Protein AF-A0A916YB97-F1 (afdb_monomer)

Nearest PDB structures (foldseek):
  4gyt-assembly1_B-2  TM=6.465E-01  e=6.084E-03  Legionella pneumophila subsp. pneumophila str. Philadelphia 1
  7cj3-assembly1_A  TM=2.790E-01  e=3.797E+00  Salpingoeca rosetta
  7d7q-assembly1_B  TM=2.788E-01  e=8.753E+00  Salpingoeca rosetta

Organism: NCBI:txid1776957

Mean predicted aligned error: 9.29 Å

Foldseek 3Di:
DDDPDPLLVVLQVLVVPDDPPFAFQHSLLLQLLLLLQLLPLDHDDPVRSVVVRGVDPPDPDDDDPVSVVSNSVSSVVSSVQQNVLLVVDDPSDAHDWDQPDPVRQTHNLSSLCSNVSNCVVPVVSLCVQVVVVDPLLVVLVVLSVVSNVCSPDDDHDDPVCVVSSRCVNVSNVVSSSSSNVVSVVDDDDPPPDPPPPPPQDQQHQPPVPPRHRCVVPVVVVD

InterPro domains:
  IPR004027 SEC-C motif [PF02810] (202-219)
  IPR011978 YgfB-like [PF03695] (9-181)
  IPR011978 YgfB-like [TIGR02292] (8-182)
  IPR036255 YgfB-like superfamily [G3DSA:1.20.120.740] (9-166)
  IPR036255 YgfB-like superfamily [SSF101327] (8-179)

Sequence (222 aa):
MESLPRRLERLEDGLAALPRDYDAMTLGEIDGFIAAIVVCPVEIPQEEWLAHLWRTTDSTETVDPALLADLRERILDHHRLTALGLRAGEEGYAPIVYIEDESGATVWESWASGFGEAMQLRMDSWDAVRITGDAEALTALDGLKELVRIANIEGAPPPTLEALIETAADRIPDWVEILHDWRMAYRPVPVQAPVRVDKVGRNDPCPCGSGKKFKKCCGIAA

Radius of gyration: 23.88 Å; Cα contacts (8 Å, |Δi|>4): 234; chains: 1; bounding box: 58×75×44 Å

pLDDT: mean 89.57, std 11.18, range [44.16, 98.69]

Solvent-accessible surface area (backbone atoms only — not comparable to full-atom values): 12957 Å² total; per-residue (Å²): 134,83,73,73,56,70,73,54,50,53,45,44,55,52,59,70,68,48,58,93,68,44,41,55,60,49,65,29,16,48,43,21,20,41,53,34,57,69,35,40,71,56,93,73,60,68,71,64,58,61,59,60,50,45,77,39,82,84,36,94,65,87,75,59,68,67,56,56,52,52,48,51,51,48,52,52,50,49,46,52,50,51,52,49,17,54,70,71,40,95,89,36,53,77,80,60,59,49,65,77,54,97,86,62,50,68,48,46,43,51,18,28,41,19,22,47,58,42,40,61,80,48,54,79,46,58,52,50,45,65,72,73,61,46,67,65,39,37,50,27,51,53,52,52,51,50,46,24,49,60,51,67,52,89,74,82,78,63,78,93,43,48,73,54,63,78,42,39,78,73,45,48,41,58,28,51,46,43,32,35,55,49,39,74,71,56,74,78,75,80,76,72,74,78,79,82,72,80,77,76,49,64,76,37,74,27,92,85,71,78,80,38,34,18,49,77,48,84,47,65,84,113

Secondary structure (DSSP, 8-state):
-PPPPHHHHHHHHHHHTS-TTS-B--HHHHHHHHHHHHH-SS---HHHHHTTSBS----SS---HHHHHHHHHHHHHHHHHHHHHHHH-TT------EE-STT--EE-HHHHHHHHHHHHTTGGGGHHHHHHT-HHHHHHHHHHHHHHHHHT-SSPPPGGGHHHHHTHHHHHHHHHHHHHHHHHH------PPP-------TTSBPTTSSSSBGGGTGGG--

Structure (mmCIF, N/CA/C/O backbone):
data_AF-A0A916YB97-F1
#
_entry.id   AF-A0A916YB97-F1
#
loop_
_atom_site.group_PDB
_atom_site.id
_atom_site.type_symbol
_atom_site.label_atom_id
_atom_site.label_alt_id
_atom_site.label_comp_id
_atom_site.label_asym_id
_atom_site.label_entity_id
_atom_site.label_seq_id
_atom_site.pdbx_PDB_ins_code
_atom_site.Cartn_x
_atom_site.Cartn_y
_atom_site.Cartn_z
_atom_site.occupancy
_atom_site.B_iso_or_equiv
_atom_site.auth_seq_id
_atom_site.auth_comp_id
_atom_site.auth_asym_id
_atom_site.auth_atom_id
_atom_site.pdbx_PDB_model_num
ATOM 1 N N . MET A 1 1 ? -13.842 20.017 -0.420 1.00 44.16 1 MET A N 1
ATOM 2 C CA . MET A 1 1 ? -13.579 19.039 0.649 1.00 44.16 1 MET A CA 1
ATOM 3 C C . MET A 1 1 ? -14.570 17.915 0.446 1.00 44.16 1 MET A C 1
ATOM 5 O O . MET A 1 1 ? -15.726 18.062 0.828 1.00 44.16 1 MET A O 1
ATOM 9 N N . GLU A 1 2 ? -14.186 16.886 -0.302 1.00 55.19 2 GLU A N 1
ATOM 10 C CA . GLU A 1 2 ? -15.040 15.705 -0.406 1.00 55.19 2 GLU A CA 1
ATOM 11 C C . GLU A 1 2 ? -14.862 14.901 0.878 1.00 55.19 2 GLU A C 1
ATOM 13 O O . GLU A 1 2 ? -13.751 14.532 1.245 1.00 55.19 2 GLU A O 1
ATOM 18 N N . SER A 1 3 ? -15.960 14.715 1.607 1.00 74.88 3 SER A N 1
ATOM 19 C CA . SER A 1 3 ? -16.035 13.741 2.691 1.00 74.88 3 SER A CA 1
ATOM 20 C C . SER A 1 3 ? -15.614 12.370 2.166 1.00 74.88 3 SER A C 1
ATOM 22 O O . SER A 1 3 ? -15.940 12.041 1.019 1.00 74.88 3 SER A O 1
ATOM 24 N N . LEU A 1 4 ? -14.959 11.561 3.006 1.00 84.31 4 LEU A N 1
ATOM 25 C CA . LEU A 1 4 ? -14.647 10.177 2.662 1.00 84.31 4 LEU A CA 1
ATOM 26 C C . LEU A 1 4 ? -15.899 9.484 2.092 1.00 84.31 4 LEU A C 1
ATOM 28 O O . LEU A 1 4 ? -16.995 9.615 2.639 1.00 84.31 4 LEU A O 1
ATOM 32 N N . PRO A 1 5 ? -15.783 8.740 0.982 1.00 90.69 5 PRO A N 1
ATOM 33 C CA . PRO A 1 5 ? -16.877 7.918 0.503 1.00 90.69 5 PRO A CA 1
ATOM 34 C C . PRO A 1 5 ? -17.397 7.007 1.618 1.00 90.69 5 PRO A C 1
ATOM 36 O O . PRO A 1 5 ? -16.611 6.357 2.301 1.00 90.69 5 PRO A O 1
ATOM 39 N N . ARG A 1 6 ? -18.721 6.853 1.729 1.00 92.56 6 ARG A N 1
ATOM 40 C CA . ARG A 1 6 ? -19.384 6.063 2.788 1.00 92.56 6 ARG A CA 1
ATOM 41 C C . ARG A 1 6 ? -18.809 4.656 3.018 1.00 92.56 6 ARG A C 1
ATOM 43 O O . ARG A 1 6 ? -18.924 4.101 4.107 1.00 92.56 6 ARG A O 1
ATOM 50 N N . ARG A 1 7 ? -18.238 4.032 1.982 1.00 93.88 7 ARG A N 1
ATOM 51 C CA . ARG A 1 7 ? -17.575 2.721 2.099 1.00 93.88 7 ARG A CA 1
ATOM 52 C C . ARG A 1 7 ? -16.330 2.780 3.000 1.00 93.88 7 ARG A C 1
ATOM 54 O O . ARG A 1 7 ? -16.116 1.843 3.760 1.00 93.88 7 ARG A O 1
ATOM 61 N N . LEU A 1 8 ? -15.559 3.867 2.900 1.00 94.94 8 LEU A N 1
ATOM 62 C CA . LEU A 1 8 ? -14.319 4.113 3.632 1.00 94.94 8 LEU A CA 1
ATOM 63 C C . LEU A 1 8 ? -14.617 4.601 5.047 1.00 94.94 8 LEU A C 1
ATOM 65 O O . LEU A 1 8 ? -14.005 4.086 5.969 1.00 94.94 8 LEU A O 1
ATOM 69 N N . GLU A 1 9 ? -15.638 5.448 5.233 1.00 94.81 9 GLU A N 1
ATOM 70 C CA . GLU A 1 9 ? -16.140 5.809 6.574 1.00 94.81 9 GLU A CA 1
ATOM 71 C C . GLU A 1 9 ? -16.483 4.551 7.388 1.00 94.81 9 GLU A C 1
ATOM 73 O O . GLU A 1 9 ? -16.064 4.390 8.525 1.00 94.81 9 GLU A O 1
ATOM 78 N N . ARG A 1 10 ? -17.180 3.583 6.777 1.00 95.25 10 ARG A N 1
ATOM 79 C CA . ARG A 1 10 ? -17.508 2.315 7.450 1.00 95.25 10 ARG A CA 1
ATOM 80 C C . ARG A 1 10 ? -16.293 1.441 7.751 1.00 95.25 10 ARG A C 1
ATOM 82 O O . ARG A 1 10 ? -16.341 0.669 8.704 1.00 95.25 10 ARG A O 1
ATOM 89 N N . LEU A 1 11 ? -15.266 1.482 6.901 1.00 96.94 11 LEU A N 1
ATOM 90 C CA . LEU A 1 11 ? -14.019 0.767 7.164 1.00 96.94 11 LEU A CA 1
ATOM 91 C C . LEU A 1 11 ? -13.292 1.419 8.345 1.00 96.94 11 LEU A C 1
ATOM 93 O O . LEU A 1 11 ? -12.886 0.712 9.258 1.00 96.94 11 LEU A O 1
ATOM 97 N N . GLU A 1 12 ? -13.214 2.748 8.367 1.00 96.12 12 GLU A N 1
ATOM 98 C CA . GLU A 1 12 ? -12.646 3.524 9.471 1.00 96.12 12 GLU A CA 1
ATOM 99 C C 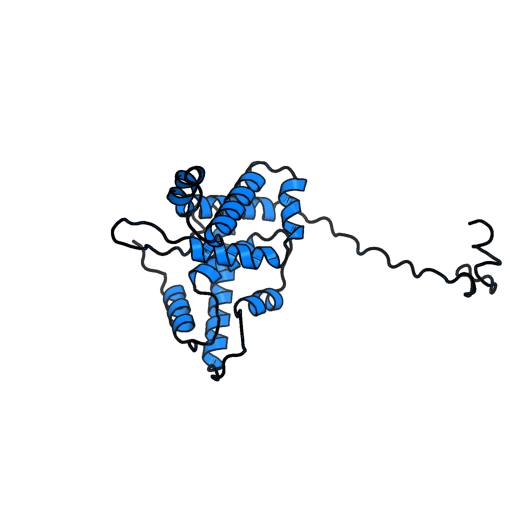. GLU A 1 12 ? -13.367 3.254 10.797 1.00 96.12 12 GLU A C 1
ATOM 101 O O . GLU A 1 12 ? -12.725 2.885 11.778 1.00 96.12 12 GLU A O 1
ATOM 106 N N . ASP A 1 13 ? -14.702 3.331 10.803 1.00 95.75 13 ASP A N 1
ATOM 107 C CA . ASP A 1 13 ? -15.534 3.027 11.972 1.00 95.75 13 ASP A CA 1
ATOM 108 C C . ASP A 1 13 ? -15.298 1.597 12.481 1.00 95.75 13 ASP A C 1
ATOM 110 O O . ASP A 1 13 ? -15.228 1.356 13.687 1.00 95.75 13 ASP A O 1
ATOM 114 N N . GLY A 1 14 ? -15.173 0.631 11.565 1.00 95.62 14 GLY A N 1
ATOM 115 C CA . GLY A 1 14 ? -14.906 -0.763 11.908 1.00 95.62 14 GLY A CA 1
ATOM 116 C C . GLY A 1 14 ? -13.522 -0.964 12.527 1.00 95.62 14 GLY A C 1
ATOM 117 O O . GLY A 1 14 ? -13.396 -1.712 13.493 1.00 95.62 14 GLY A O 1
ATOM 118 N N . LEU A 1 15 ? -12.494 -0.291 11.996 1.00 94.62 15 LEU A N 1
ATOM 119 C CA . LEU A 1 15 ? -11.134 -0.331 12.543 1.00 94.62 15 LEU A CA 1
ATOM 120 C C . LEU A 1 15 ? -11.099 0.314 13.934 1.00 94.62 15 LEU A C 1
ATOM 122 O O . LEU A 1 15 ? -10.515 -0.246 14.856 1.00 94.62 15 LEU A O 1
ATOM 126 N N . ALA A 1 16 ? -11.798 1.436 14.116 1.00 93.56 16 ALA A N 1
ATOM 127 C CA . ALA A 1 16 ? -11.920 2.118 15.404 1.00 93.56 16 ALA A CA 1
ATOM 128 C C . ALA A 1 16 ? -12.710 1.314 16.456 1.00 93.56 16 ALA A C 1
ATOM 130 O O . ALA A 1 16 ? -12.590 1.580 17.653 1.00 93.56 16 ALA A O 1
ATOM 131 N N . ALA A 1 17 ? -13.520 0.340 16.026 1.00 93.62 17 ALA A N 1
ATOM 132 C CA . ALA A 1 17 ? -14.265 -0.556 16.906 1.00 93.62 17 ALA A CA 1
ATOM 133 C C . ALA A 1 17 ? -13.433 -1.745 17.426 1.00 93.62 17 ALA A C 1
ATOM 135 O O . ALA A 1 17 ? -13.920 -2.490 18.282 1.00 93.62 17 ALA A O 1
ATOM 136 N N . LEU A 1 18 ? -12.208 -1.944 16.926 1.00 91.12 18 LEU A N 1
ATOM 137 C CA . LEU A 1 18 ? -11.308 -2.981 17.430 1.00 91.12 18 LEU A CA 1
ATO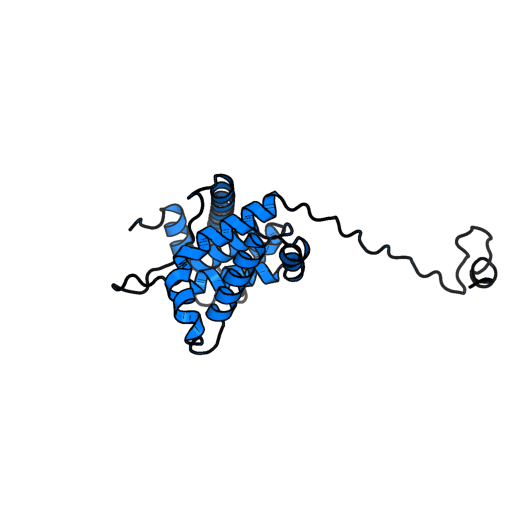M 138 C C . LEU A 1 18 ? -10.835 -2.656 18.864 1.00 91.12 18 LEU A C 1
ATOM 140 O O . LEU A 1 18 ? -10.744 -1.482 19.240 1.00 91.12 18 LEU A O 1
ATOM 144 N N . PRO A 1 19 ? -10.532 -3.679 19.691 1.00 88.38 19 PRO A N 1
ATOM 145 C CA . PRO A 1 19 ? -9.953 -3.469 21.014 1.00 88.38 19 PRO A CA 1
ATOM 146 C C . PRO A 1 19 ? -8.670 -2.641 20.948 1.00 88.38 19 PRO A C 1
ATOM 148 O O . PRO A 1 19 ? -7.905 -2.726 19.993 1.00 88.38 19 PRO A O 1
ATOM 151 N N . ARG A 1 20 ? -8.388 -1.859 21.993 1.00 80.75 20 ARG A N 1
ATOM 152 C CA . ARG A 1 20 ? -7.209 -0.971 22.008 1.00 80.75 20 ARG A CA 1
ATOM 153 C C . ARG A 1 20 ? -5.873 -1.713 21.991 1.00 80.75 20 ARG A C 1
ATOM 155 O O . ARG A 1 20 ? -4.871 -1.119 21.617 1.00 80.75 20 ARG A O 1
ATOM 162 N N . ASP A 1 21 ? -5.852 -2.956 22.465 1.00 82.50 21 ASP A N 1
ATOM 163 C CA . ASP A 1 21 ? -4.681 -3.837 22.429 1.00 82.50 21 ASP A CA 1
ATOM 164 C C . ASP A 1 21 ? -4.597 -4.654 21.126 1.00 82.50 21 ASP A C 1
ATOM 166 O O . ASP A 1 21 ? -3.659 -5.429 20.946 1.00 82.50 21 ASP A O 1
ATOM 170 N N . TYR A 1 22 ? -5.557 -4.473 20.212 1.00 82.94 22 TYR A N 1
ATOM 171 C CA . TYR A 1 22 ? -5.555 -5.062 18.883 1.00 82.94 22 TYR A CA 1
ATOM 172 C C . TYR A 1 22 ? -4.796 -4.137 17.926 1.00 82.94 22 TYR A C 1
ATOM 174 O O . TYR A 1 22 ? -5.336 -3.155 17.418 1.00 82.94 22 TYR A O 1
ATOM 182 N N . ASP A 1 23 ? -3.516 -4.432 17.715 1.00 84.62 23 ASP A N 1
ATOM 183 C CA . ASP A 1 23 ? -2.637 -3.622 16.869 1.00 84.62 23 ASP A CA 1
ATOM 184 C C . ASP A 1 23 ? -2.941 -3.889 15.390 1.00 84.62 23 ASP A C 1
ATOM 186 O O . ASP A 1 23 ? -2.435 -4.831 14.772 1.00 84.62 23 ASP A O 1
ATOM 190 N N . ALA A 1 24 ? -3.841 -3.077 14.848 1.00 89.69 24 ALA A N 1
ATOM 191 C CA . ALA A 1 24 ? -4.228 -3.049 13.449 1.00 89.69 24 ALA A CA 1
ATOM 192 C C . ALA A 1 24 ? -3.725 -1.767 12.785 1.00 89.69 24 ALA A C 1
ATOM 194 O O . ALA A 1 24 ? -3.666 -0.708 13.412 1.00 89.69 24 ALA A O 1
ATOM 195 N N . MET A 1 25 ? -3.433 -1.852 11.490 1.00 94.56 25 MET A N 1
ATOM 196 C CA . MET A 1 25 ? -3.194 -0.662 10.679 1.00 94.56 25 MET A CA 1
ATOM 197 C C . MET A 1 25 ? -4.425 0.260 10.669 1.00 94.56 25 MET A C 1
ATOM 199 O O . MET A 1 25 ? -5.570 -0.187 10.568 1.00 94.56 25 MET A O 1
ATOM 203 N N . THR A 1 26 ? -4.176 1.563 10.730 1.00 94.50 26 THR A N 1
ATOM 204 C CA . THR A 1 26 ? -5.172 2.618 10.499 1.00 94.50 26 THR A CA 1
ATOM 205 C C . THR A 1 26 ? -5.645 2.627 9.042 1.00 94.50 26 THR A C 1
ATOM 207 O O . THR A 1 26 ? -5.006 2.041 8.168 1.00 94.50 26 THR A O 1
ATOM 210 N N . LEU A 1 27 ? -6.748 3.325 8.735 1.00 96.56 27 LEU A N 1
ATOM 211 C CA . LEU A 1 27 ? -7.240 3.426 7.354 1.00 96.56 27 LEU A CA 1
ATOM 212 C C . LEU A 1 27 ? -6.186 4.028 6.404 1.00 96.56 27 LEU A C 1
ATOM 214 O O . LEU A 1 27 ? -6.004 3.508 5.306 1.00 96.56 27 LEU A O 1
ATOM 218 N N . GLY A 1 28 ? -5.475 5.079 6.831 1.00 96.38 28 GLY A N 1
ATOM 219 C CA . GLY A 1 28 ? -4.398 5.688 6.042 1.00 96.38 28 GLY A CA 1
ATOM 220 C C . GLY A 1 28 ? -3.235 4.724 5.787 1.00 96.38 28 GLY A C 1
ATOM 221 O O . GLY A 1 28 ? -2.762 4.615 4.659 1.00 96.38 28 GLY A O 1
ATOM 222 N N . GLU A 1 29 ? -2.820 3.957 6.801 1.00 97.31 29 GLU A N 1
ATOM 223 C CA . GLU A 1 29 ? -1.800 2.909 6.640 1.00 97.31 29 GLU A CA 1
ATOM 224 C C . GLU A 1 29 ? -2.272 1.797 5.695 1.00 97.31 29 GLU A C 1
ATOM 226 O O . GLU A 1 29 ? -1.532 1.400 4.799 1.00 97.31 29 GLU A O 1
ATOM 231 N N . ILE A 1 30 ? -3.517 1.331 5.831 1.00 98.19 30 ILE A N 1
ATOM 232 C CA . ILE A 1 30 ? -4.102 0.327 4.933 1.00 98.19 30 ILE A CA 1
ATOM 233 C C . ILE A 1 30 ? -4.124 0.829 3.486 1.00 98.19 30 ILE A C 1
ATOM 235 O O . ILE A 1 30 ? -3.839 0.053 2.573 1.00 98.19 30 ILE A O 1
ATOM 239 N N . ASP A 1 31 ? -4.446 2.103 3.260 1.00 98.50 31 ASP A N 1
ATOM 240 C CA . ASP A 1 31 ? -4.460 2.700 1.924 1.00 98.50 31 ASP A CA 1
ATOM 241 C C . ASP A 1 31 ? -3.072 2.691 1.274 1.00 98.50 31 ASP A C 1
ATOM 243 O O . ASP A 1 31 ? -2.912 2.172 0.165 1.00 98.50 31 ASP A O 1
ATOM 247 N N . GLY A 1 32 ? -2.050 3.167 1.990 1.00 98.56 32 GLY A N 1
ATOM 248 C CA . GLY A 1 32 ? -0.672 3.143 1.500 1.00 98.56 32 GLY A CA 1
ATOM 249 C C . GLY A 1 32 ? -0.129 1.732 1.314 1.00 98.56 32 GLY A C 1
ATOM 250 O O . GLY A 1 32 ? 0.518 1.437 0.305 1.00 98.56 32 GLY A O 1
ATOM 251 N N . PHE A 1 33 ? -0.463 0.822 2.229 1.00 98.69 33 PHE A N 1
ATOM 252 C CA . PHE A 1 33 ? -0.131 -0.593 2.114 1.00 98.69 33 PHE A CA 1
ATOM 253 C C . PHE A 1 33 ? -0.736 -1.192 0.839 1.00 98.69 33 PHE A C 1
ATOM 255 O O . PHE A 1 33 ? -0.029 -1.811 0.044 1.00 98.69 33 PHE A O 1
ATOM 262 N N . ILE A 1 34 ? -2.028 -0.964 0.587 1.00 98.69 34 ILE A N 1
ATOM 263 C CA . ILE A 1 34 ? -2.720 -1.432 -0.619 1.00 98.69 34 ILE A CA 1
ATOM 264 C C . ILE A 1 34 ? -2.105 -0.838 -1.889 1.00 98.69 34 ILE A C 1
ATOM 266 O O . ILE A 1 34 ? -1.896 -1.580 -2.851 1.00 98.69 34 ILE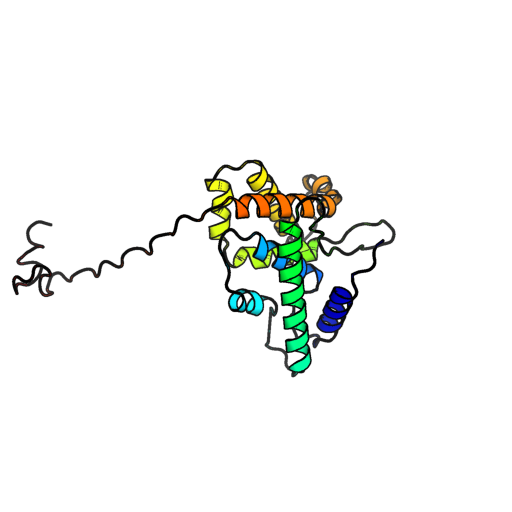 A O 1
ATOM 270 N N . ALA A 1 35 ? -1.779 0.456 -1.907 1.00 98.69 35 ALA A N 1
ATOM 271 C CA . ALA A 1 35 ? -1.123 1.084 -3.051 1.00 98.69 35 ALA A CA 1
ATOM 272 C C . ALA A 1 35 ? 0.213 0.391 -3.380 1.00 98.69 35 ALA A C 1
ATOM 274 O O . ALA A 1 35 ? 0.456 0.025 -4.533 1.00 98.69 35 ALA A O 1
ATOM 275 N N . ALA A 1 36 ? 1.033 0.104 -2.363 1.00 98.62 36 ALA A N 1
ATOM 276 C CA . ALA A 1 36 ? 2.273 -0.656 -2.518 1.00 98.62 36 ALA A CA 1
ATOM 277 C C . ALA A 1 36 ? 2.042 -2.092 -3.017 1.00 98.62 36 ALA A C 1
ATOM 279 O O . ALA A 1 36 ? 2.803 -2.559 -3.865 1.00 98.62 36 ALA A O 1
ATOM 280 N N . ILE A 1 37 ? 0.999 -2.790 -2.546 1.00 98.38 37 ILE A N 1
ATOM 281 C CA . ILE A 1 37 ? 0.632 -4.126 -3.053 1.00 98.38 37 ILE A CA 1
ATOM 282 C C . ILE A 1 37 ? 0.296 -4.071 -4.548 1.00 98.38 37 ILE A C 1
ATOM 284 O O . ILE A 1 37 ? 0.786 -4.901 -5.316 1.00 98.38 37 ILE A O 1
ATOM 288 N N . VAL A 1 38 ? -0.508 -3.092 -4.974 1.00 97.94 38 VAL A N 1
ATOM 289 C CA . VAL A 1 38 ? -0.954 -2.967 -6.370 1.00 97.94 38 VAL A CA 1
ATOM 290 C C . VAL A 1 38 ? 0.214 -2.670 -7.314 1.00 97.94 38 VAL A C 1
ATOM 292 O O . VAL A 1 38 ? 0.292 -3.260 -8.396 1.00 97.94 38 VAL A O 1
ATOM 295 N N . VAL A 1 39 ? 1.146 -1.805 -6.904 1.00 97.62 39 VAL A N 1
ATOM 296 C CA . VAL A 1 39 ? 2.309 -1.416 -7.724 1.00 97.62 39 VAL A CA 1
ATOM 297 C C . VAL A 1 39 ? 3.534 -2.319 -7.521 1.00 97.62 39 VAL A C 1
ATOM 299 O O . VAL A 1 39 ? 4.544 -2.155 -8.205 1.00 97.62 39 VAL A O 1
ATOM 302 N N . CYS A 1 40 ? 3.451 -3.313 -6.629 1.00 97.12 40 CYS A N 1
ATOM 303 C CA . CYS A 1 40 ? 4.564 -4.200 -6.295 1.00 97.12 40 CYS A CA 1
ATOM 304 C C . CYS A 1 40 ? 5.114 -4.929 -7.540 1.00 97.12 40 CYS A C 1
ATOM 306 O O . CYS A 1 40 ? 4.329 -5.561 -8.252 1.00 97.12 40 CYS A O 1
ATOM 308 N N . PRO A 1 41 ? 6.444 -4.956 -7.785 1.00 94.81 41 PRO A N 1
ATOM 309 C CA . PRO A 1 41 ? 7.067 -5.615 -8.945 1.00 94.81 41 PRO A CA 1
ATOM 310 C C . PRO A 1 41 ? 6.873 -7.132 -9.039 1.00 94.81 41 PRO A C 1
ATOM 312 O O . PRO A 1 41 ? 7.155 -7.731 -10.081 1.00 94.81 41 PRO A O 1
ATOM 315 N N . VAL A 1 42 ? 6.401 -7.792 -7.985 1.00 92.69 42 VAL A N 1
ATOM 316 C CA . VAL A 1 42 ? 6.076 -9.223 -7.979 1.00 92.69 42 VAL A CA 1
ATOM 317 C C . VAL A 1 42 ? 4.737 -9.403 -7.274 1.00 92.69 42 VAL A C 1
ATOM 319 O O . VAL A 1 42 ? 4.416 -8.675 -6.346 1.00 92.69 42 VAL A O 1
ATOM 322 N N . GLU A 1 43 ? 3.924 -10.345 -7.749 1.00 92.12 43 GLU A N 1
ATOM 323 C CA . GLU A 1 43 ? 2.638 -10.629 -7.113 1.00 92.12 43 GLU A CA 1
ATOM 324 C C . GLU A 1 43 ? 2.848 -11.146 -5.682 1.00 92.12 43 GLU A C 1
ATOM 326 O O . GLU A 1 43 ? 3.707 -11.999 -5.423 1.00 92.12 43 GLU A O 1
ATOM 331 N N . ILE A 1 44 ? 2.045 -10.626 -4.757 1.00 94.25 44 ILE A N 1
ATOM 332 C CA . ILE A 1 44 ? 1.973 -11.098 -3.379 1.00 94.25 44 ILE A CA 1
ATOM 333 C C . ILE A 1 44 ? 0.605 -11.772 -3.216 1.00 94.25 44 ILE A C 1
ATOM 335 O O . ILE A 1 44 ? -0.416 -11.114 -3.433 1.00 94.25 44 ILE A O 1
ATOM 339 N N . PRO A 1 45 ? 0.550 -13.070 -2.868 1.00 95.94 45 PRO A N 1
ATOM 340 C CA . PRO A 1 45 ? -0.701 -13.770 -2.615 1.00 95.94 45 PRO A CA 1
ATOM 341 C C . PRO A 1 45 ? -1.594 -13.026 -1.620 1.00 95.94 45 PRO A C 1
ATOM 343 O O . PRO A 1 45 ? -1.119 -12.549 -0.592 1.00 95.94 45 PRO A O 1
ATOM 346 N N . GLN A 1 46 ? -2.899 -12.995 -1.896 1.00 96.38 46 GLN A N 1
ATOM 347 C CA . GLN A 1 46 ? -3.875 -12.256 -1.088 1.00 96.38 46 GLN A CA 1
ATOM 348 C C . GLN A 1 46 ? -3.804 -12.580 0.406 1.00 96.38 46 GLN A C 1
ATOM 350 O O . GLN A 1 46 ? -3.731 -11.688 1.244 1.00 96.38 46 GLN A O 1
ATOM 355 N N . GLU A 1 47 ? -3.793 -13.868 0.739 1.00 94.38 47 GLU A N 1
ATOM 356 C CA . GLU A 1 47 ? -3.749 -14.304 2.136 1.00 94.38 47 GLU A CA 1
ATOM 357 C C . GLU A 1 47 ? -2.419 -13.976 2.819 1.00 94.38 47 GLU A C 1
ATOM 359 O O . GLU A 1 47 ? -2.384 -13.845 4.038 1.00 94.38 47 GLU A O 1
ATOM 364 N N . GLU A 1 48 ? -1.334 -13.828 2.051 1.00 94.38 48 GLU A N 1
ATOM 365 C CA . GLU A 1 48 ? -0.032 -13.455 2.598 1.00 94.38 48 GLU A CA 1
ATOM 366 C C . GLU A 1 48 ? -0.053 -12.002 3.075 1.00 94.38 48 GLU A C 1
ATOM 368 O O . GLU A 1 48 ? 0.293 -11.736 4.222 1.00 94.38 48 GLU A O 1
ATOM 373 N N . TRP A 1 49 ? -0.497 -11.061 2.238 1.00 95.38 49 TRP A N 1
ATOM 374 C CA . TRP A 1 49 ? -0.502 -9.651 2.630 1.00 95.38 49 TRP A CA 1
ATOM 375 C C . TRP A 1 49 ? -1.643 -9.298 3.592 1.00 95.38 49 TRP A C 1
ATOM 377 O O . TRP A 1 49 ? -1.440 -8.470 4.473 1.00 95.38 49 TRP A O 1
ATOM 387 N N . LEU A 1 50 ? -2.803 -9.968 3.520 1.00 94.12 50 LEU A N 1
ATOM 388 C CA . LEU A 1 50 ? -3.887 -9.769 4.495 1.00 94.12 50 LEU A CA 1
ATOM 389 C C . LEU A 1 50 ? -3.468 -10.120 5.927 1.00 94.12 50 LEU A C 1
ATOM 391 O O . LEU A 1 50 ? -3.958 -9.508 6.872 1.00 94.12 50 LEU A O 1
ATOM 395 N N . ALA A 1 51 ? -2.571 -11.095 6.095 1.00 90.56 51 ALA A N 1
ATOM 396 C CA . ALA A 1 51 ? -2.065 -11.480 7.409 1.00 90.56 51 ALA A CA 1
ATOM 397 C C . ALA A 1 51 ? -1.194 -10.393 8.066 1.00 90.56 51 ALA A C 1
ATOM 399 O O . ALA A 1 51 ? -1.028 -10.423 9.279 1.00 90.56 51 ALA A O 1
ATOM 400 N N . HIS A 1 52 ? -0.661 -9.444 7.287 1.00 90.75 52 HIS A N 1
ATOM 401 C CA . HIS A 1 52 ? 0.225 -8.381 7.779 1.00 90.75 52 HIS A CA 1
ATOM 402 C C . HIS A 1 52 ? -0.518 -7.121 8.236 1.00 90.75 52 HIS A C 1
ATOM 404 O O . HIS A 1 52 ? 0.076 -6.281 8.899 1.00 90.75 52 HIS A O 1
ATOM 410 N N . LEU A 1 53 ? -1.812 -6.990 7.926 1.00 88.94 53 LEU A N 1
ATOM 411 C CA . LEU A 1 53 ? -2.612 -5.832 8.354 1.00 88.94 53 LEU A CA 1
ATOM 412 C C . LEU A 1 53 ? -2.842 -5.795 9.874 1.00 88.94 53 LEU A C 1
ATOM 414 O O . LEU A 1 53 ? -3.210 -4.760 10.431 1.00 88.94 53 LEU A O 1
ATOM 418 N N . TRP A 1 54 ? -2.616 -6.932 10.534 1.00 87.44 54 TRP A N 1
ATOM 419 C CA . TRP A 1 54 ? -2.721 -7.119 11.974 1.00 87.44 54 TRP A CA 1
ATOM 420 C C . TRP A 1 54 ? -1.304 -7.287 12.537 1.00 87.44 54 TRP A C 1
ATOM 422 O O . TRP A 1 54 ? -0.731 -8.376 12.486 1.00 87.44 54 TRP A O 1
ATOM 432 N N . ARG A 1 55 ? -0.719 -6.197 13.041 1.00 79.56 55 ARG A N 1
ATOM 433 C CA . ARG A 1 55 ? 0.646 -6.151 13.593 1.00 79.56 55 ARG A CA 1
ATOM 434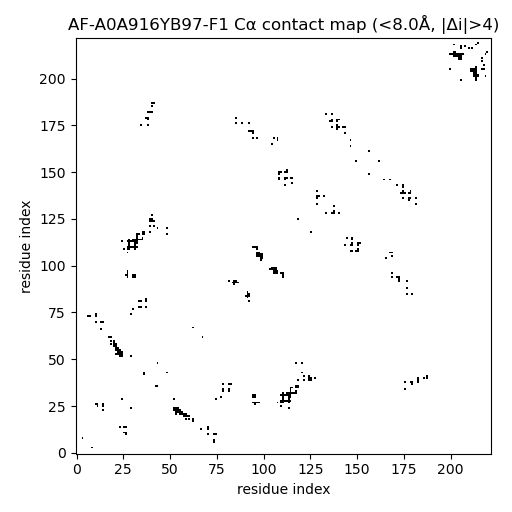 C C . ARG A 1 55 ? 0.786 -7.017 14.849 1.00 79.56 55 ARG A C 1
ATOM 436 O O . ARG A 1 55 ? 1.841 -7.613 15.066 1.00 79.56 55 ARG A O 1
ATOM 443 N N . THR A 1 56 ? -0.285 -7.159 15.636 1.00 68.88 56 THR A N 1
ATOM 444 C CA . THR A 1 56 ? -0.396 -8.212 16.653 1.00 68.88 56 THR A CA 1
ATOM 445 C C . THR A 1 56 ? -1.812 -8.764 16.783 1.00 68.88 56 THR A C 1
ATOM 447 O O . THR A 1 56 ? -2.803 -8.042 16.715 1.00 68.88 56 THR A O 1
ATOM 450 N N . THR A 1 57 ? -1.899 -10.074 17.014 1.00 62.06 57 THR A N 1
ATOM 451 C CA . THR A 1 57 ? -3.137 -10.769 17.394 1.00 62.06 57 THR A CA 1
ATOM 452 C C . THR A 1 57 ? -3.125 -11.217 18.855 1.00 62.06 57 THR A C 1
ATOM 454 O O . THR A 1 57 ? -4.039 -11.924 19.270 1.00 62.06 57 THR A O 1
ATOM 457 N N . ASP A 1 58 ? -2.120 -10.815 19.642 1.00 64.75 58 ASP A N 1
ATOM 458 C CA . ASP A 1 58 ? -1.985 -11.146 21.073 1.00 64.75 58 ASP A CA 1
ATOM 459 C C . ASP A 1 58 ? -2.923 -10.314 21.972 1.00 64.75 58 ASP A C 1
ATOM 461 O O . ASP A 1 58 ? -2.679 -10.160 23.172 1.00 64.75 58 ASP A O 1
ATOM 465 N N . SER A 1 59 ? -4.009 -9.780 21.401 1.00 68.50 59 SER A N 1
ATOM 466 C CA . SER A 1 59 ? -5.060 -9.124 22.172 1.00 68.50 59 SER A CA 1
ATOM 467 C C . SER A 1 59 ? -5.631 -10.108 23.187 1.00 68.50 59 SER A C 1
ATOM 469 O O . SER A 1 59 ? -5.888 -11.285 22.911 1.00 68.50 59 SER A O 1
ATOM 471 N N . THR A 1 60 ? -5.821 -9.607 24.400 1.00 73.25 60 THR A N 1
ATOM 472 C CA . THR A 1 60 ? -6.457 -10.360 25.482 1.00 73.25 60 THR A CA 1
ATOM 473 C C . THR A 1 60 ? -7.976 -10.419 25.319 1.00 73.25 60 THR A C 1
ATOM 475 O O . THR A 1 60 ? -8.647 -11.210 25.990 1.00 73.25 60 THR A O 1
ATOM 478 N N . GLU A 1 61 ? -8.516 -9.612 24.405 1.00 77.00 61 GLU A N 1
ATOM 479 C CA . GLU A 1 61 ? -9.929 -9.510 24.094 1.00 77.00 61 GLU A CA 1
ATOM 480 C C . GLU A 1 61 ? -10.290 -10.330 22.851 1.00 77.00 61 GLU A C 1
ATOM 482 O O . GLU A 1 61 ? -9.556 -10.436 21.870 1.00 77.00 61 GLU A O 1
ATOM 487 N N . THR A 1 62 ? -11.472 -10.942 22.890 1.00 80.81 62 THR A N 1
ATOM 488 C CA . THR A 1 62 ? -12.002 -11.673 21.737 1.00 80.81 62 THR A CA 1
ATOM 489 C C . THR A 1 62 ? -12.711 -10.694 20.815 1.00 80.81 62 THR A C 1
ATOM 491 O O . THR A 1 62 ? -13.731 -10.118 21.186 1.00 80.81 62 THR A O 1
ATOM 494 N N . VAL A 1 63 ? -12.188 -10.524 19.601 1.00 85.69 63 VAL A N 1
ATOM 495 C CA . VAL A 1 63 ? -12.846 -9.722 18.562 1.00 85.69 63 VAL A CA 1
ATOM 496 C C . VAL A 1 63 ? -13.997 -10.515 17.949 1.00 85.69 63 VAL A C 1
ATOM 498 O O . VAL A 1 63 ? -13.866 -11.715 17.695 1.00 85.69 63 VAL A O 1
ATOM 501 N N . ASP A 1 64 ? -15.120 -9.843 17.690 1.00 91.00 64 ASP A N 1
ATOM 502 C CA . ASP A 1 64 ? -16.256 -10.436 16.986 1.00 91.00 64 ASP A CA 1
ATOM 503 C C . ASP A 1 64 ? -15.820 -10.952 15.596 1.00 91.00 64 ASP A C 1
ATOM 505 O O . ASP A 1 64 ? -15.386 -10.158 14.751 1.00 91.00 64 ASP A O 1
ATOM 509 N N . PRO A 1 65 ? -15.955 -12.262 15.306 1.00 91.25 65 PRO A N 1
ATOM 510 C CA . PRO A 1 65 ? -15.635 -12.811 13.992 1.00 91.25 65 PRO A CA 1
ATOM 511 C C . PRO A 1 65 ? -16.407 -12.149 12.843 1.00 91.25 65 PRO A C 1
ATOM 513 O O . PRO A 1 65 ? -15.898 -12.101 11.723 1.00 91.25 65 PRO A O 1
ATOM 516 N N . ALA A 1 66 ? -17.617 -11.636 13.096 1.00 94.88 66 ALA A N 1
ATOM 517 C CA . ALA A 1 66 ? -18.398 -10.926 12.088 1.00 94.88 66 ALA A CA 1
ATOM 518 C C . ALA A 1 66 ? -17.772 -9.569 11.726 1.00 94.88 66 ALA A C 1
ATOM 520 O O . ALA A 1 66 ? -17.752 -9.211 10.549 1.00 94.88 66 ALA A O 1
ATOM 521 N N . LEU A 1 67 ? -17.209 -8.853 12.707 1.00 93.06 67 LEU A N 1
ATOM 522 C CA . LEU A 1 67 ? -16.478 -7.606 12.473 1.00 93.06 67 LEU A CA 1
ATOM 523 C C . LEU A 1 67 ? -15.218 -7.862 11.640 1.00 93.06 67 LEU A C 1
ATOM 525 O O . LEU A 1 67 ? -15.000 -7.183 10.641 1.00 93.06 67 LEU A O 1
ATOM 529 N N . LEU A 1 68 ? -14.421 -8.876 11.995 1.00 91.44 68 LEU A N 1
ATOM 530 C CA . LEU A 1 68 ? -13.214 -9.231 11.236 1.00 91.44 68 LEU A CA 1
ATOM 531 C C . LEU A 1 68 ? -13.534 -9.630 9.787 1.00 91.44 68 LEU A C 1
ATOM 533 O O . LEU A 1 68 ? -12.788 -9.285 8.869 1.00 91.44 68 LEU A O 1
ATOM 537 N N . ALA A 1 69 ? -14.647 -10.336 9.567 1.00 93.62 69 ALA A N 1
ATOM 538 C CA . ALA A 1 69 ? -15.105 -10.689 8.228 1.00 93.62 69 ALA A CA 1
ATOM 539 C C . ALA A 1 69 ? -15.535 -9.456 7.411 1.00 93.62 69 ALA A C 1
ATOM 541 O O . ALA A 1 69 ? -15.140 -9.343 6.250 1.00 93.62 69 ALA A O 1
ATOM 542 N N . ASP A 1 70 ? -16.286 -8.523 8.010 1.00 96.25 70 ASP A N 1
ATOM 543 C CA . ASP A 1 70 ? -16.704 -7.270 7.358 1.00 96.25 70 ASP A CA 1
ATOM 544 C C . ASP A 1 70 ? -15.499 -6.370 7.039 1.00 96.25 70 ASP A C 1
ATOM 546 O O . ASP A 1 70 ? -15.378 -5.877 5.917 1.00 96.25 70 ASP A O 1
ATOM 550 N N . LEU A 1 71 ? -14.554 -6.218 7.975 1.00 96.06 71 LEU A N 1
ATOM 551 C CA . LEU A 1 71 ? -13.299 -5.491 7.751 1.00 96.06 71 LEU A CA 1
ATOM 552 C C . LEU A 1 71 ? -12.520 -6.074 6.575 1.00 96.06 71 LEU A C 1
ATOM 554 O O . LEU A 1 71 ? -12.128 -5.348 5.663 1.00 96.06 71 LEU A O 1
ATOM 558 N N . ARG A 1 72 ? -12.351 -7.398 6.557 1.00 96.25 72 ARG A N 1
ATOM 559 C CA . ARG A 1 72 ? -11.675 -8.099 5.465 1.00 96.25 72 ARG A CA 1
ATOM 560 C C . ARG A 1 72 ? -12.348 -7.843 4.116 1.00 96.25 72 ARG A C 1
ATOM 562 O O . ARG A 1 72 ? -11.651 -7.583 3.139 1.00 96.25 72 ARG A O 1
ATOM 569 N N . GLU A 1 73 ? -13.675 -7.926 4.040 1.00 97.38 73 GLU A N 1
ATOM 570 C CA . GLU A 1 73 ? -14.415 -7.664 2.800 1.00 97.38 73 GLU A CA 1
ATOM 571 C C . GLU A 1 73 ? -14.190 -6.229 2.305 1.00 97.38 73 GLU A C 1
ATOM 573 O O . GLU A 1 73 ? -13.886 -6.023 1.131 1.00 97.38 73 GLU A O 1
ATOM 578 N N . ARG A 1 74 ? -14.257 -5.244 3.206 1.00 98.00 74 ARG A N 1
ATOM 579 C CA . ARG A 1 74 ? -14.037 -3.827 2.878 1.00 98.00 74 ARG A CA 1
ATOM 580 C C . ARG A 1 74 ? -12.616 -3.533 2.417 1.00 98.00 74 ARG A C 1
ATOM 582 O O . ARG A 1 74 ? -12.437 -2.778 1.468 1.00 98.00 74 ARG A O 1
ATOM 589 N N . ILE A 1 75 ? -11.618 -4.130 3.062 1.00 98.19 75 ILE A N 1
ATOM 590 C CA . ILE A 1 75 ? -10.207 -4.005 2.674 1.00 98.19 75 ILE A CA 1
ATOM 591 C C . ILE A 1 75 ? -9.998 -4.578 1.267 1.00 98.19 75 ILE A C 1
ATOM 593 O O . ILE A 1 75 ? -9.327 -3.968 0.436 1.00 98.19 75 ILE A O 1
ATOM 597 N N . LEU A 1 76 ? -10.608 -5.728 0.969 1.00 98.12 76 LEU A N 1
ATOM 598 C CA . LEU A 1 76 ? -10.540 -6.341 -0.357 1.00 98.12 76 LEU A CA 1
ATOM 599 C C . LEU A 1 76 ? -11.264 -5.520 -1.429 1.00 98.12 76 LEU A C 1
ATOM 601 O O . LEU A 1 76 ? -10.766 -5.418 -2.554 1.00 98.12 76 LEU A O 1
ATOM 605 N N . 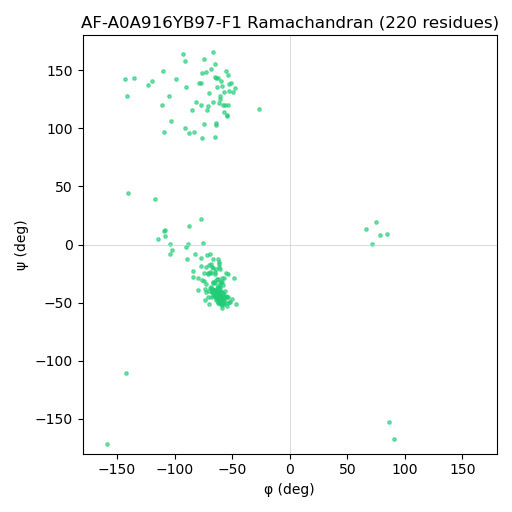ASP A 1 77 ? -12.407 -4.921 -1.093 1.00 98.00 77 ASP A N 1
ATOM 606 C CA . ASP A 1 77 ? -13.104 -3.985 -1.977 1.00 98.00 77 ASP A CA 1
ATOM 607 C C . ASP A 1 77 ? -12.249 -2.740 -2.245 1.00 98.00 77 ASP A C 1
ATOM 609 O O . ASP A 1 77 ? -12.085 -2.348 -3.400 1.00 98.00 77 ASP A O 1
ATOM 613 N N . HIS A 1 78 ? -11.613 -2.179 -1.211 1.00 97.94 78 HIS A N 1
ATOM 614 C CA . HIS A 1 78 ? -10.701 -1.045 -1.360 1.00 97.94 78 HIS A CA 1
ATOM 615 C C . HIS A 1 78 ? -9.509 -1.387 -2.256 1.00 97.94 78 HIS A C 1
ATOM 617 O O . HIS A 1 78 ? -9.278 -0.700 -3.245 1.00 97.94 78 HIS A O 1
ATOM 623 N N . HIS A 1 79 ? -8.841 -2.521 -2.022 1.00 98.31 79 HIS A N 1
ATOM 624 C CA . HIS A 1 79 ? -7.770 -3.014 -2.895 1.00 98.31 79 HIS A CA 1
ATOM 625 C C . HIS A 1 79 ? -8.215 -3.146 -4.358 1.00 98.31 79 HIS A C 1
ATOM 627 O O . HIS A 1 79 ? -7.519 -2.705 -5.276 1.00 98.31 79 HIS A O 1
ATOM 633 N N . ARG A 1 80 ? -9.400 -3.723 -4.595 1.00 97.75 80 ARG A N 1
ATOM 634 C CA . ARG A 1 80 ? -9.969 -3.842 -5.942 1.00 97.75 80 ARG A CA 1
ATOM 635 C C . ARG A 1 80 ? -10.204 -2.468 -6.571 1.00 97.75 80 ARG A C 1
ATOM 637 O O . ARG A 1 80 ? -9.901 -2.299 -7.750 1.00 97.75 80 ARG A O 1
ATOM 644 N N . LEU A 1 81 ? -10.776 -1.522 -5.830 1.00 96.44 81 LEU A N 1
ATOM 645 C CA . LEU A 1 81 ? -11.080 -0.184 -6.334 1.00 96.44 81 LEU A CA 1
ATOM 646 C C . LEU A 1 81 ? -9.809 0.615 -6.620 1.00 96.44 81 LEU A C 1
ATOM 648 O O . LEU A 1 81 ? -9.737 1.217 -7.684 1.00 96.44 81 LEU A O 1
ATOM 652 N N . THR A 1 82 ? -8.790 0.534 -5.765 1.00 97.31 82 THR A N 1
ATOM 653 C CA . THR A 1 82 ? -7.468 1.129 -6.012 1.00 97.31 82 THR A CA 1
ATOM 654 C C . THR A 1 82 ? -6.846 0.575 -7.293 1.00 97.31 82 THR A C 1
ATOM 656 O O . THR A 1 82 ? -6.426 1.335 -8.162 1.00 97.31 82 THR A O 1
ATOM 659 N N . ALA A 1 83 ? -6.869 -0.749 -7.481 1.00 97.06 83 ALA A N 1
ATOM 660 C CA . ALA A 1 83 ? -6.357 -1.374 -8.700 1.00 97.06 83 ALA A CA 1
ATOM 661 C C . ALA A 1 83 ? -7.154 -1.000 -9.963 1.00 97.06 83 ALA A C 1
ATOM 663 O O . ALA A 1 83 ? -6.586 -0.937 -11.051 1.00 97.06 83 ALA A O 1
ATOM 664 N N . LEU A 1 84 ? -8.470 -0.791 -9.853 1.00 96.06 84 LEU A N 1
ATOM 665 C CA . LEU A 1 84 ? -9.298 -0.324 -10.970 1.00 96.06 8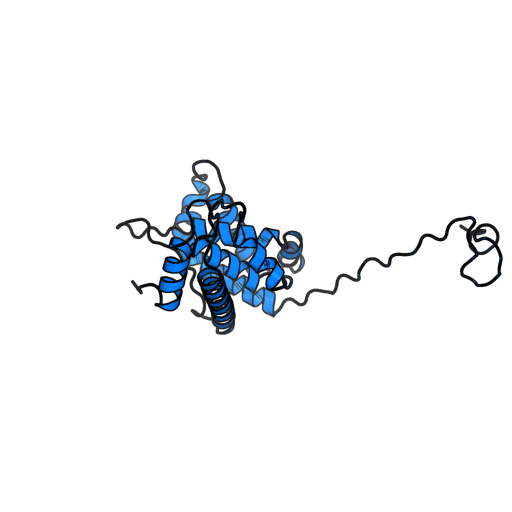4 LEU A CA 1
ATOM 666 C C . LEU A 1 84 ? -9.051 1.150 -11.287 1.00 96.06 84 LEU A C 1
ATOM 668 O O . LEU A 1 84 ? -8.989 1.495 -12.463 1.00 96.06 84 LEU A O 1
ATOM 672 N N . GLY A 1 85 ? -8.899 1.979 -10.257 1.00 95.94 85 GLY A N 1
ATOM 673 C CA . GLY A 1 85 ? -8.584 3.397 -10.367 1.00 95.94 85 GLY A CA 1
ATOM 674 C C . GLY A 1 85 ? -7.270 3.624 -11.101 1.00 95.94 85 GLY A C 1
ATOM 675 O O . GLY A 1 85 ? -7.260 4.234 -12.162 1.00 95.94 85 GLY A O 1
ATOM 676 N N . LEU A 1 86 ? -6.193 2.990 -10.634 1.00 96.19 86 LEU A N 1
ATOM 677 C CA . LEU A 1 86 ? -4.878 3.068 -11.281 1.00 96.19 86 LEU A CA 1
ATOM 678 C C . LEU A 1 86 ? -4.887 2.574 -12.738 1.00 96.19 86 LEU A C 1
ATOM 680 O O . LEU A 1 86 ? -4.174 3.097 -13.585 1.00 96.19 86 LEU A O 1
ATOM 684 N N . ARG A 1 87 ? -5.728 1.587 -13.075 1.00 94.44 87 ARG A N 1
ATOM 685 C CA . ARG A 1 87 ? -5.900 1.126 -14.467 1.00 94.44 87 ARG A CA 1
ATOM 686 C C . ARG A 1 87 ? -6.698 2.084 -15.343 1.00 94.44 87 ARG A C 1
ATOM 688 O O . ARG A 1 87 ? -6.590 1.979 -16.564 1.00 94.44 87 ARG A O 1
ATOM 695 N N . ALA A 1 88 ? -7.552 2.920 -14.759 1.00 91.31 88 ALA A N 1
ATOM 696 C CA . ALA A 1 88 ? -8.331 3.897 -15.509 1.00 91.31 88 ALA A CA 1
ATOM 697 C C . ALA A 1 88 ? -7.448 5.042 -16.036 1.00 91.31 88 ALA A C 1
ATOM 699 O O . ALA A 1 88 ? -7.784 5.609 -17.076 1.00 91.31 88 ALA A O 1
ATOM 700 N N . GLY A 1 89 ? -6.308 5.303 -15.385 1.00 81.25 89 GLY A N 1
ATOM 701 C CA . GLY A 1 89 ? -5.388 6.389 -15.719 1.00 81.25 89 GLY A CA 1
ATOM 702 C C . GLY A 1 89 ? -5.789 7.699 -15.043 1.00 81.25 89 GLY A C 1
ATOM 703 O O . GLY A 1 89 ? -6.415 7.656 -13.991 1.00 81.25 89 GLY A O 1
ATOM 704 N N . GLU A 1 90 ? -5.422 8.821 -15.669 1.00 75.69 90 GLU A N 1
ATOM 705 C CA . GLU A 1 90 ? -5.542 10.214 -15.192 1.00 75.69 90 GLU A CA 1
ATOM 706 C C . GLU A 1 90 ? -6.692 10.446 -14.182 1.00 75.69 90 GLU A C 1
ATOM 708 O O . GLU A 1 90 ? -7.867 10.265 -14.510 1.00 75.69 90 GLU A O 1
ATOM 713 N N . GLU A 1 91 ? -6.331 10.838 -12.952 1.00 76.38 91 GLU A N 1
ATOM 714 C CA . GLU A 1 91 ? -7.227 11.090 -11.801 1.00 76.38 91 GLU A CA 1
ATOM 715 C C . GLU A 1 91 ? -7.964 9.852 -11.240 1.00 76.38 91 GLU A C 1
ATOM 717 O O . GLU A 1 91 ? -8.903 9.965 -10.446 1.00 76.38 91 GLU A O 1
ATOM 722 N N . GLY A 1 92 ? -7.555 8.642 -11.623 1.00 82.88 92 GLY A N 1
ATOM 723 C CA . GLY A 1 92 ? -8.165 7.392 -11.172 1.00 82.88 92 GLY A CA 1
ATOM 724 C C . GLY A 1 92 ? -7.764 6.970 -9.757 1.00 82.88 92 GLY A C 1
ATOM 725 O O . GLY A 1 92 ? -8.465 6.157 -9.144 1.00 82.88 92 GLY A O 1
ATOM 726 N N . TYR A 1 93 ? -6.665 7.505 -9.224 1.00 92.69 93 TYR A N 1
ATOM 727 C CA . TYR A 1 93 ? -6.149 7.194 -7.893 1.00 92.69 93 TYR A CA 1
ATOM 728 C C . TYR A 1 93 ? -6.018 8.446 -7.018 1.00 92.69 93 TYR A C 1
ATOM 730 O O . TYR A 1 93 ? -5.526 9.481 -7.451 1.00 92.69 93 TYR A O 1
ATOM 738 N N . ALA A 1 94 ? -6.425 8.327 -5.753 1.00 92.50 94 ALA A N 1
ATOM 739 C CA . ALA A 1 94 ? -6.232 9.355 -4.738 1.00 92.50 94 ALA A CA 1
ATOM 740 C C . ALA A 1 94 ? -5.893 8.689 -3.392 1.00 92.50 94 ALA A C 1
ATOM 742 O O . ALA A 1 94 ? -6.639 7.796 -2.975 1.00 92.50 94 ALA A O 1
ATOM 743 N N . PRO A 1 95 ? -4.803 9.097 -2.715 1.00 95.12 95 PRO A N 1
ATOM 744 C CA . PRO A 1 95 ? -4.427 8.551 -1.422 1.00 95.12 95 PRO A CA 1
ATOM 745 C C . PRO A 1 95 ? -5.368 9.046 -0.319 1.00 95.12 95 PRO A C 1
ATOM 747 O O . PRO A 1 95 ? -5.858 10.178 -0.346 1.00 95.12 95 PRO A O 1
ATOM 750 N N . ILE A 1 96 ? -5.576 8.213 0.697 1.00 95.00 96 ILE A N 1
ATOM 751 C CA . ILE A 1 96 ? -6.273 8.603 1.923 1.00 95.00 96 ILE A CA 1
ATOM 752 C C . ILE A 1 96 ? -5.268 9.288 2.852 1.00 95.00 96 ILE A C 1
ATOM 754 O O . ILE A 1 96 ? -4.528 8.634 3.587 1.00 95.00 96 ILE A O 1
ATOM 758 N N . VAL A 1 97 ? -5.265 10.621 2.814 1.00 92.00 97 VAL A N 1
ATOM 759 C CA . VAL A 1 97 ? -4.499 11.491 3.717 1.00 92.00 97 VAL A CA 1
ATOM 760 C C . VAL A 1 97 ? -5.450 12.393 4.499 1.00 92.00 97 VAL A C 1
ATOM 762 O O . VAL A 1 97 ? -6.454 12.872 3.968 1.00 92.00 97 VAL A O 1
ATOM 765 N N . TYR A 1 98 ? -5.154 12.608 5.778 1.00 87.75 98 TYR A N 1
ATOM 766 C CA . TYR A 1 98 ? -5.978 13.441 6.659 1.00 87.75 98 TYR A CA 1
ATOM 767 C C . TYR A 1 98 ? -5.480 14.882 6.656 1.00 87.75 98 TYR A C 1
ATOM 769 O O . TYR A 1 98 ? -4.358 15.139 6.245 1.00 87.75 98 TYR A O 1
ATOM 777 N N . ILE A 1 99 ? -6.293 15.824 7.128 1.00 83.75 99 ILE A N 1
ATOM 778 C CA . ILE A 1 99 ? -5.870 17.213 7.338 1.00 83.75 99 ILE A CA 1
ATOM 779 C C . ILE A 1 99 ? -5.677 17.423 8.842 1.00 83.75 99 ILE A C 1
ATOM 781 O O . ILE A 1 99 ? -6.573 17.093 9.619 1.00 83.75 99 ILE A O 1
ATOM 785 N N . GLU A 1 100 ? -4.514 17.937 9.243 1.00 74.12 100 GLU A N 1
ATOM 786 C CA . GLU A 1 100 ? -4.121 18.076 10.651 1.00 74.12 100 GLU A CA 1
ATOM 787 C C . GLU A 1 100 ? -4.867 19.219 11.355 1.00 74.12 100 GLU A C 1
ATOM 789 O O . GLU A 1 100 ? -5.265 19.092 12.514 1.00 74.12 100 GLU A O 1
ATOM 794 N N . ASP A 1 101 ? -5.092 20.335 10.656 1.00 73.94 101 ASP A N 1
ATOM 795 C CA . ASP A 1 101 ? -5.670 21.544 11.239 1.00 73.94 101 ASP A CA 1
ATOM 796 C C . ASP A 1 101 ? -6.319 22.489 10.201 1.00 73.94 101 ASP A C 1
ATOM 798 O O . ASP A 1 101 ? -6.481 22.183 9.018 1.00 73.94 101 ASP A O 1
ATOM 802 N N . GLU A 1 102 ? -6.698 23.685 10.658 1.00 72.62 102 GLU A N 1
ATOM 803 C CA . GLU A 1 102 ? -7.275 24.743 9.820 1.00 72.62 102 GLU A CA 1
ATOM 804 C C . GLU A 1 102 ? -6.292 25.316 8.780 1.00 72.62 102 GLU A C 1
ATOM 806 O O . GLU A 1 102 ? -6.726 26.032 7.876 1.00 72.62 102 GLU A O 1
ATOM 811 N N . SER A 1 103 ? -4.987 25.019 8.880 1.00 71.44 103 SER A N 1
ATOM 812 C CA . SER A 1 103 ? -3.988 25.436 7.889 1.00 71.44 103 SER A CA 1
ATOM 813 C C . SER A 1 103 ? -4.102 24.650 6.582 1.00 71.44 103 SER A C 1
ATOM 815 O O . SER A 1 103 ? -3.634 25.122 5.545 1.00 71.44 103 SER A O 1
ATOM 817 N N . GLY A 1 104 ? -4.762 23.485 6.614 1.00 73.31 104 GLY A N 1
ATOM 818 C CA . GLY A 1 104 ? -4.884 22.595 5.463 1.00 73.31 104 GLY A CA 1
ATOM 819 C C . GLY A 1 104 ? -3.696 21.648 5.283 1.00 73.31 104 GLY A C 1
ATOM 820 O O . GLY A 1 104 ? -3.638 20.970 4.260 1.00 73.31 104 GLY A O 1
ATOM 821 N N . ALA A 1 105 ? -2.769 21.582 6.246 1.00 77.81 105 ALA A N 1
ATOM 822 C CA . ALA A 1 105 ? -1.648 20.649 6.214 1.00 77.81 105 ALA A CA 1
ATOM 823 C C . ALA A 1 105 ? -2.142 19.195 6.192 1.00 77.81 105 ALA A C 1
ATOM 825 O O . ALA A 1 105 ? -2.961 18.791 7.019 1.00 77.81 105 ALA A O 1
ATOM 826 N N . THR A 1 106 ? -1.654 18.412 5.232 1.00 84.69 106 THR A N 1
ATOM 827 C CA . THR A 1 106 ? -2.016 17.001 5.080 1.00 84.69 106 THR A CA 1
ATOM 828 C C . THR A 1 106 ? -1.077 16.091 5.864 1.00 84.69 106 THR A C 1
ATOM 830 O O . THR A 1 106 ? 0.138 16.216 5.731 1.00 84.69 106 THR A O 1
ATOM 833 N N . VAL A 1 107 ? -1.640 15.117 6.572 1.00 90.38 107 VAL A N 1
ATOM 834 C CA . VAL A 1 107 ? -0.941 14.035 7.268 1.00 90.38 107 VAL A CA 1
ATOM 835 C C . VAL A 1 107 ? -0.819 12.845 6.318 1.00 90.38 107 VAL A C 1
ATOM 837 O O . VAL A 1 107 ? -1.779 12.099 6.098 1.00 90.38 107 VAL A O 1
ATOM 840 N N . TRP A 1 108 ? 0.358 12.693 5.721 1.00 95.31 108 TRP A N 1
ATOM 841 C CA . TRP A 1 108 ? 0.683 11.636 4.755 1.00 95.31 108 TRP A CA 1
ATOM 842 C C . TRP A 1 108 ? 1.548 10.527 5.371 1.00 95.31 108 TRP A C 1
ATOM 844 O O . TRP A 1 108 ? 1.758 9.483 4.755 1.00 95.31 108 TRP A O 1
ATOM 854 N N . GLU A 1 109 ? 2.039 10.714 6.593 1.00 95.31 109 GLU A N 1
ATOM 855 C CA . GLU A 1 109 ? 2.984 9.830 7.272 1.00 95.31 109 GLU A CA 1
ATOM 856 C C . GLU A 1 109 ? 2.387 8.447 7.532 1.00 95.31 109 GLU A C 1
ATOM 858 O O . GLU A 1 109 ? 3.058 7.442 7.305 1.00 95.31 109 GLU A O 1
ATOM 863 N N . SER A 1 110 ? 1.111 8.372 7.929 1.00 95.38 110 SER A N 1
ATOM 864 C CA . SER A 1 110 ? 0.396 7.096 8.077 1.00 95.38 110 SER A CA 1
ATOM 865 C C . SER A 1 110 ? 0.336 6.337 6.750 1.00 95.38 110 SER A C 1
ATOM 867 O O . SER A 1 110 ? 0.641 5.147 6.704 1.00 95.38 110 SER A O 1
ATOM 869 N N . TRP A 1 111 ? 0.029 7.032 5.652 1.00 98.00 111 TRP A N 1
ATOM 870 C CA . TRP A 1 111 ? 0.026 6.440 4.314 1.00 98.00 111 TRP A CA 1
ATOM 871 C C . TRP A 1 111 ? 1.417 5.919 3.933 1.00 98.00 111 TRP A C 1
ATOM 873 O O . TRP A 1 111 ? 1.575 4.758 3.550 1.00 98.00 111 TRP A O 1
ATOM 883 N N . ALA A 1 112 ? 2.455 6.741 4.111 1.00 98.31 112 ALA A N 1
ATOM 884 C CA . ALA A 1 112 ? 3.826 6.358 3.791 1.00 98.31 112 ALA A CA 1
ATOM 885 C C . ALA A 1 112 ? 4.320 5.189 4.658 1.00 98.31 112 ALA A C 1
ATOM 887 O O . ALA A 1 112 ? 5.001 4.300 4.150 1.00 98.31 112 ALA A O 1
ATOM 888 N N . SER A 1 113 ? 3.948 5.143 5.938 1.00 96.88 113 SER A N 1
ATOM 889 C CA 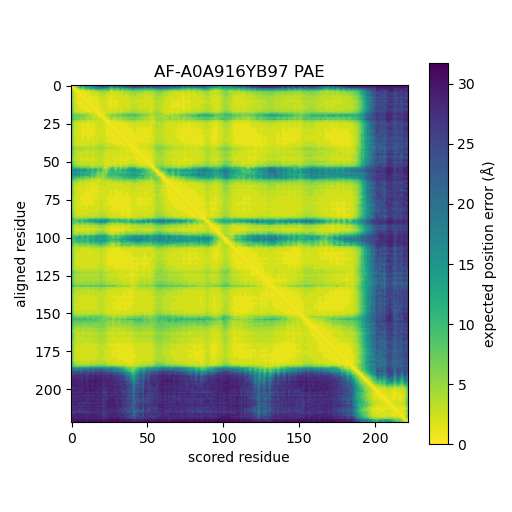. SER A 1 113 ? 4.263 4.029 6.837 1.00 96.88 113 SER A CA 1
ATOM 890 C C . SER A 1 113 ? 3.703 2.705 6.303 1.00 96.88 113 SER A C 1
ATOM 892 O O . SER A 1 113 ? 4.459 1.757 6.077 1.00 96.88 113 SER A O 1
ATOM 894 N N . GLY A 1 114 ? 2.408 2.671 5.972 1.00 97.88 114 GLY A N 1
ATOM 895 C CA . GLY A 1 114 ? 1.767 1.488 5.397 1.00 97.88 114 GLY A CA 1
ATOM 896 C C . GLY A 1 114 ? 2.367 1.058 4.055 1.00 97.88 114 GLY A C 1
ATOM 897 O O . GLY A 1 114 ? 2.618 -0.131 3.838 1.00 97.88 114 GLY A O 1
ATOM 898 N N . PHE A 1 115 ? 2.681 2.019 3.177 1.00 98.69 115 PHE A N 1
ATOM 899 C CA . PHE A 1 115 ? 3.384 1.749 1.917 1.00 98.69 115 PHE A CA 1
ATOM 900 C C . PHE A 1 115 ? 4.733 1.065 2.176 1.00 98.69 115 PHE A C 1
ATOM 902 O O . PHE A 1 115 ? 5.048 0.032 1.580 1.00 98.69 115 PHE A O 1
ATOM 909 N N . GLY A 1 116 ? 5.511 1.608 3.116 1.00 98.19 116 GLY A N 1
ATOM 910 C CA . GLY A 1 116 ? 6.801 1.068 3.531 1.00 98.19 116 GLY A CA 1
ATOM 911 C C . GLY A 1 116 ? 6.716 -0.354 4.083 1.00 98.19 116 GLY A C 1
ATOM 912 O O . GLY A 1 116 ? 7.565 -1.179 3.741 1.00 98.19 116 GLY A O 1
ATOM 913 N N . GLU A 1 117 ? 5.693 -0.670 4.879 1.00 97.25 117 GLU A N 1
ATOM 914 C CA . GLU A 1 117 ? 5.467 -2.022 5.406 1.00 97.25 117 GLU A CA 1
ATOM 915 C C . GLU A 1 117 ? 5.188 -3.041 4.293 1.00 97.25 117 GLU A C 1
ATOM 917 O O . GLU A 1 117 ? 5.824 -4.097 4.246 1.00 97.25 117 GLU A O 1
ATOM 922 N N . ALA A 1 118 ? 4.320 -2.715 3.332 1.00 97.94 118 ALA A N 1
ATOM 923 C CA . ALA A 1 118 ? 4.062 -3.583 2.180 1.00 97.94 118 ALA A CA 1
ATOM 924 C C . ALA A 1 118 ? 5.314 -3.796 1.312 1.00 97.94 118 ALA A C 1
ATOM 926 O O . ALA A 1 118 ? 5.539 -4.902 0.808 1.00 97.94 118 ALA A O 1
ATOM 927 N N . MET A 1 119 ? 6.173 -2.777 1.160 1.00 97.75 119 MET A N 1
ATOM 928 C CA . MET A 1 119 ? 7.433 -2.924 0.423 1.00 97.75 119 MET A CA 1
ATOM 929 C C . MET A 1 119 ? 8.331 -4.017 1.015 1.00 97.75 119 MET A C 1
ATOM 931 O O . MET A 1 119 ? 9.001 -4.718 0.250 1.00 97.75 119 MET A O 1
ATOM 935 N N . GLN A 1 120 ? 8.328 -4.200 2.343 1.00 96.00 120 GLN A N 1
ATOM 936 C CA . GLN A 1 120 ? 9.151 -5.205 3.029 1.00 96.00 120 GLN A CA 1
ATOM 937 C C . GLN A 1 120 ? 8.840 -6.630 2.567 1.00 96.00 120 GLN A C 1
ATOM 939 O O . GLN A 1 120 ? 9.749 -7.455 2.468 1.00 96.00 120 GLN A O 1
ATOM 944 N N . LEU A 1 121 ? 7.583 -6.911 2.200 1.00 95.69 121 LEU A N 1
ATOM 945 C CA . LEU A 1 121 ? 7.148 -8.238 1.748 1.00 95.69 121 LEU A CA 1
ATOM 946 C C . LEU A 1 121 ? 7.920 -8.714 0.517 1.00 95.69 121 LEU A C 1
ATOM 948 O O . LEU A 1 121 ? 8.088 -9.915 0.303 1.00 95.69 121 LEU A O 1
ATOM 952 N N . ARG A 1 122 ? 8.388 -7.782 -0.317 1.00 95.94 122 ARG A N 1
ATOM 953 C CA . ARG A 1 122 ? 9.152 -8.070 -1.534 1.00 95.94 122 ARG A CA 1
ATOM 954 C C . ARG A 1 122 ? 10.288 -7.068 -1.723 1.00 95.94 122 ARG A C 1
ATOM 956 O O . ARG A 1 122 ? 10.488 -6.598 -2.843 1.00 95.94 122 ARG A O 1
ATOM 963 N N . MET A 1 123 ? 11.036 -6.757 -0.660 1.00 94.19 123 MET A N 1
ATOM 964 C CA . MET A 1 123 ? 12.099 -5.736 -0.670 1.00 94.19 123 MET A CA 1
ATOM 965 C C . MET A 1 123 ? 13.031 -5.863 -1.887 1.00 94.19 123 MET A C 1
ATOM 967 O O . MET A 1 123 ? 13.192 -4.907 -2.645 1.00 94.19 123 MET A O 1
ATOM 971 N N . ASP A 1 124 ? 13.556 -7.065 -2.130 1.00 93.19 124 ASP A N 1
ATOM 972 C CA . ASP A 1 124 ? 14.496 -7.335 -3.226 1.00 93.19 124 ASP A CA 1
ATOM 973 C C . ASP A 1 124 ? 13.875 -7.144 -4.620 1.00 93.19 124 ASP A C 1
ATOM 975 O O . ASP A 1 124 ? 14.579 -6.905 -5.598 1.00 93.19 124 ASP A O 1
ATOM 979 N N . SER A 1 125 ? 12.548 -7.239 -4.752 1.00 93.88 125 SER A N 1
ATOM 980 C CA . SER A 1 125 ? 11.885 -7.097 -6.053 1.00 93.88 125 SER A CA 1
ATOM 981 C C . SER A 1 125 ? 11.902 -5.660 -6.577 1.00 93.88 125 SER A C 1
ATOM 983 O O . SER A 1 125 ? 11.877 -5.451 -7.789 1.00 93.88 125 SER A O 1
ATOM 985 N N . TRP A 1 126 ? 12.001 -4.668 -5.686 1.00 95.19 126 TRP A N 1
ATOM 986 C CA . TRP A 1 126 ? 12.024 -3.246 -6.041 1.00 95.19 126 TRP A CA 1
ATOM 987 C C . TRP A 1 126 ? 13.318 -2.821 -6.741 1.00 95.19 126 TRP A C 1
ATOM 989 O O . TRP A 1 126 ? 13.324 -1.812 -7.446 1.00 95.19 126 TRP A O 1
ATOM 999 N N . ASP A 1 127 ? 14.390 -3.618 -6.651 1.00 93.62 127 ASP A N 1
ATOM 1000 C CA . ASP A 1 127 ? 15.593 -3.432 -7.472 1.00 93.62 127 ASP A CA 1
ATOM 1001 C C . ASP A 1 127 ? 15.306 -3.541 -8.976 1.00 93.62 127 ASP A C 1
ATOM 1003 O O . ASP A 1 127 ? 16.072 -3.016 -9.788 1.00 93.62 127 ASP A O 1
ATOM 1007 N N . ALA A 1 128 ? 14.204 -4.190 -9.368 1.00 93.69 128 ALA A N 1
ATOM 1008 C CA . ALA A 1 128 ? 13.805 -4.303 -10.764 1.00 93.69 128 ALA A CA 1
ATOM 1009 C C . ALA A 1 128 ? 13.649 -2.933 -11.438 1.00 93.69 128 ALA A C 1
ATOM 1011 O O . ALA A 1 128 ? 14.107 -2.777 -12.568 1.00 93.69 128 ALA A O 1
ATOM 1012 N N . VAL A 1 129 ? 13.092 -1.935 -10.742 1.00 94.88 129 VAL A N 1
ATOM 1013 C CA . VAL A 1 129 ? 12.939 -0.565 -11.266 1.00 94.88 129 VAL A CA 1
ATOM 1014 C C . VAL A 1 129 ? 14.304 -0.010 -11.674 1.00 94.88 129 VAL A C 1
ATOM 1016 O O . VAL A 1 129 ? 14.526 0.347 -12.833 1.00 94.88 129 VAL A O 1
ATOM 1019 N N . ARG A 1 130 ? 15.279 -0.088 -10.761 1.00 92.25 130 ARG A N 1
ATOM 1020 C CA . ARG A 1 130 ? 16.666 0.329 -10.997 1.00 92.25 130 ARG A CA 1
ATOM 1021 C C . ARG A 1 130 ? 17.340 -0.467 -12.119 1.00 92.25 130 ARG A C 1
ATOM 1023 O O . ARG A 1 130 ? 18.078 0.110 -12.911 1.00 92.25 130 ARG A O 1
ATOM 1030 N N . ILE A 1 131 ? 17.111 -1.779 -12.193 1.00 91.69 131 ILE A N 1
ATOM 1031 C CA . ILE A 1 131 ? 17.700 -2.650 -13.224 1.00 91.69 131 ILE A CA 1
ATOM 1032 C C . ILE A 1 131 ? 17.149 -2.322 -14.616 1.00 91.69 131 ILE A C 1
ATOM 1034 O O . ILE A 1 131 ? 17.906 -2.347 -15.585 1.00 91.69 131 ILE A O 1
ATOM 1038 N N . THR A 1 132 ? 15.852 -2.020 -14.729 1.00 92.19 132 THR A N 1
ATOM 1039 C CA . THR A 1 132 ? 15.239 -1.654 -16.016 1.00 92.19 132 THR A CA 1
ATOM 1040 C C . THR A 1 132 ? 15.714 -0.299 -16.537 1.00 92.19 132 THR A C 1
ATOM 1042 O O . THR A 1 132 ? 15.706 -0.090 -17.748 1.00 92.19 132 THR A O 1
ATOM 1045 N N . GLY A 1 133 ? 16.182 0.587 -15.650 1.00 90.31 133 GLY A N 1
ATOM 1046 C CA . GLY A 1 133 ? 16.728 1.893 -16.021 1.00 90.31 133 GLY A CA 1
ATOM 1047 C C . GLY A 1 133 ? 15.672 2.921 -16.432 1.00 90.31 133 GLY A C 1
ATOM 1048 O O . GLY A 1 133 ? 16.017 3.895 -17.098 1.00 90.31 133 GLY A O 1
ATOM 1049 N N . ASP A 1 134 ? 14.409 2.709 -16.058 1.00 96.25 134 ASP A N 1
ATOM 1050 C CA . ASP A 1 134 ? 13.338 3.682 -16.262 1.00 96.25 134 ASP A CA 1
ATOM 1051 C C . ASP A 1 134 ? 13.516 4.869 -15.300 1.00 96.25 134 ASP A C 1
ATOM 1053 O O . ASP A 1 134 ? 13.508 4.704 -14.079 1.00 96.25 134 ASP A O 1
ATOM 1057 N N . ALA A 1 135 ? 13.752 6.060 -15.856 1.00 97.38 135 ALA A N 1
ATOM 1058 C CA . ALA A 1 135 ? 14.116 7.245 -15.083 1.00 97.38 135 ALA A CA 1
ATOM 1059 C C . ALA A 1 135 ? 12.937 7.830 -14.290 1.00 97.38 135 ALA A C 1
ATOM 1061 O O . ALA A 1 135 ? 13.143 8.350 -13.190 1.00 97.38 135 ALA A O 1
ATOM 1062 N N . GLU A 1 136 ? 11.720 7.747 -14.826 1.00 97.94 136 GLU A N 1
ATOM 1063 C CA . GLU A 1 136 ? 10.516 8.257 -14.167 1.00 97.94 136 GLU A CA 1
ATOM 1064 C C . GLU A 1 136 ? 10.131 7.329 -13.018 1.00 97.94 136 GLU A C 1
ATOM 1066 O O . GLU A 1 136 ? 9.982 7.783 -11.883 1.00 97.94 136 GLU A O 1
ATOM 1071 N N . ALA A 1 137 ? 10.106 6.017 -13.269 1.00 97.88 137 ALA A N 1
ATOM 1072 C CA . ALA A 1 137 ? 9.829 5.024 -12.238 1.00 97.88 137 ALA A CA 1
ATOM 1073 C C . ALA A 1 137 ? 10.882 5.026 -11.123 1.00 97.88 137 ALA A C 1
ATOM 1075 O O . ALA A 1 137 ? 10.537 4.883 -9.950 1.00 97.88 137 ALA A O 1
ATOM 1076 N N . LEU A 1 138 ? 12.164 5.228 -11.454 1.00 98.00 138 LEU A N 1
ATOM 1077 C CA . LEU A 1 138 ? 13.212 5.370 -10.442 1.00 98.00 138 LEU A CA 1
ATOM 1078 C C . LEU A 1 138 ? 12.995 6.622 -9.584 1.00 98.00 138 LEU A C 1
ATOM 1080 O O . LEU A 1 138 ? 13.094 6.543 -8.364 1.00 98.00 138 LEU A O 1
ATOM 1084 N N . THR A 1 139 ? 12.647 7.748 -10.211 1.00 98.44 139 THR A N 1
ATOM 1085 C CA . THR A 1 139 ? 12.351 9.006 -9.508 1.00 98.44 139 THR A CA 1
ATOM 1086 C C . THR A 1 139 ? 11.162 8.850 -8.559 1.00 98.44 139 THR A C 1
ATOM 1088 O O . THR A 1 139 ? 11.241 9.264 -7.403 1.00 98.44 139 THR A O 1
ATOM 1091 N N . ALA A 1 140 ? 10.084 8.214 -9.026 1.00 98.44 140 ALA A N 1
ATOM 1092 C CA . ALA A 1 140 ? 8.904 7.923 -8.220 1.00 98.44 140 ALA A CA 1
ATOM 1093 C C . ALA A 1 140 ? 9.234 7.000 -7.037 1.00 98.44 140 ALA A C 1
ATOM 1095 O O . ALA A 1 140 ? 8.867 7.287 -5.897 1.00 98.44 140 ALA A O 1
ATOM 1096 N N . LEU A 1 141 ? 9.985 5.921 -7.286 1.00 98.50 141 LEU A N 1
ATOM 1097 C CA . LEU A 1 141 ? 10.404 4.987 -6.242 1.00 98.50 141 LEU A CA 1
ATOM 1098 C C . LEU A 1 141 ? 11.289 5.656 -5.186 1.00 98.50 141 LEU A C 1
ATOM 1100 O O . LEU A 1 141 ? 11.102 5.410 -3.996 1.00 98.50 141 LEU A O 1
ATOM 1104 N N . ASP A 1 142 ? 12.256 6.473 -5.601 1.00 98.12 142 ASP A N 1
ATOM 1105 C CA . ASP A 1 142 ? 13.157 7.171 -4.682 1.00 98.12 142 ASP A CA 1
ATOM 1106 C C . ASP A 1 142 ? 12.402 8.216 -3.848 1.00 98.12 142 ASP A C 1
ATOM 1108 O O . ASP A 1 142 ? 12.626 8.308 -2.641 1.00 98.12 142 ASP A O 1
ATOM 1112 N N . GLY A 1 143 ? 11.453 8.938 -4.455 1.00 98.19 143 GLY A N 1
ATOM 1113 C CA . GLY A 1 143 ? 10.561 9.858 -3.747 1.00 98.19 143 GLY A CA 1
ATOM 1114 C C . GLY A 1 143 ? 9.726 9.156 -2.674 1.00 98.19 143 GLY A C 1
ATOM 1115 O O . GLY A 1 143 ? 9.745 9.563 -1.513 1.00 98.19 143 GLY A O 1
ATOM 1116 N N . LEU A 1 144 ? 9.064 8.052 -3.030 1.00 98.50 144 LEU A N 1
ATOM 1117 C CA . LEU A 1 144 ? 8.270 7.256 -2.090 1.00 98.50 144 LEU A CA 1
ATOM 1118 C C . LEU A 1 144 ? 9.129 6.656 -0.971 1.00 98.50 144 LEU A C 1
ATOM 1120 O O . LEU A 1 144 ? 8.742 6.716 0.193 1.00 98.50 144 LEU A O 1
ATOM 1124 N N . LYS A 1 145 ? 10.323 6.134 -1.284 1.00 98.12 145 LYS A N 1
ATOM 1125 C CA . LYS A 1 145 ? 11.268 5.639 -0.268 1.00 98.12 145 LYS A CA 1
ATOM 1126 C C . LYS A 1 145 ? 11.713 6.734 0.695 1.00 98.12 145 LYS A C 1
ATOM 1128 O O . LYS A 1 145 ? 11.889 6.457 1.880 1.00 98.12 145 LYS A O 1
ATOM 1133 N N . GLU A 1 146 ? 11.896 7.957 0.208 1.00 97.88 146 GLU A N 1
ATOM 1134 C CA . GLU A 1 146 ? 12.265 9.086 1.056 1.00 97.88 146 GLU A CA 1
ATOM 1135 C C . GLU A 1 146 ? 11.107 9.505 1.971 1.00 97.88 146 GLU A C 1
ATOM 1137 O O . GLU A 1 146 ? 11.340 9.728 3.157 1.00 97.88 146 GLU A O 1
ATOM 1142 N N . LEU A 1 147 ? 9.860 9.507 1.481 1.00 97.81 147 LEU A N 1
ATOM 1143 C CA . LEU A 1 147 ? 8.680 9.713 2.332 1.00 97.81 147 LEU A CA 1
ATOM 1144 C C . LEU A 1 147 ? 8.552 8.617 3.397 1.00 97.81 147 LEU A C 1
ATOM 1146 O O . LEU A 1 147 ? 8.397 8.929 4.574 1.00 97.81 147 LEU A O 1
ATOM 1150 N N . VAL A 1 148 ? 8.701 7.343 3.017 1.00 98.00 148 VAL A N 1
ATOM 1151 C CA . VAL A 1 148 ? 8.721 6.211 3.962 1.00 98.00 148 VAL A CA 1
ATOM 1152 C C . VAL A 1 148 ? 9.797 6.423 5.028 1.00 98.00 148 VAL A C 1
ATOM 1154 O O . VAL A 1 148 ? 9.544 6.218 6.214 1.00 98.00 148 VAL A O 1
ATOM 1157 N N . ARG A 1 149 ? 11.002 6.851 4.627 1.00 96.75 149 ARG A N 1
ATOM 1158 C CA . ARG A 1 149 ? 12.099 7.137 5.556 1.00 96.75 149 ARG A CA 1
ATOM 1159 C C . ARG A 1 149 ? 11.708 8.239 6.534 1.00 96.75 149 ARG A C 1
ATOM 1161 O O . ARG A 1 149 ? 11.868 8.030 7.730 1.00 96.75 149 ARG A O 1
ATOM 1168 N N . ILE A 1 150 ? 11.203 9.373 6.041 1.00 95.69 150 ILE A N 1
ATOM 1169 C CA . ILE A 1 150 ? 10.783 10.520 6.863 1.00 95.69 150 ILE A CA 1
ATOM 1170 C C . ILE A 1 150 ? 9.670 10.119 7.838 1.00 95.69 150 ILE A C 1
ATOM 1172 O O . ILE A 1 150 ? 9.773 10.445 9.012 1.00 95.69 150 ILE A O 1
ATOM 1176 N N . ALA A 1 151 ? 8.667 9.358 7.398 1.00 94.31 151 ALA A N 1
ATOM 1177 C CA . ALA A 1 151 ? 7.575 8.903 8.261 1.00 94.31 151 ALA A CA 1
ATOM 1178 C C . ALA A 1 151 ? 8.047 8.022 9.437 1.00 94.31 151 ALA A C 1
ATOM 1180 O O . ALA A 1 151 ? 7.329 7.870 10.419 1.00 94.31 151 ALA A O 1
ATOM 1181 N N . ASN A 1 152 ? 9.254 7.451 9.347 1.00 92.25 152 ASN A N 1
ATOM 1182 C CA . ASN A 1 152 ? 9.812 6.526 10.331 1.00 92.25 152 ASN A CA 1
ATOM 1183 C C . ASN A 1 152 ? 11.054 7.066 11.068 1.00 92.25 152 ASN A C 1
ATOM 1185 O O . ASN A 1 152 ? 11.675 6.319 11.828 1.00 92.25 152 ASN A O 1
ATOM 1189 N N . ILE A 1 153 ? 11.473 8.322 10.851 1.00 91.12 153 ILE A N 1
ATOM 1190 C CA . ILE A 1 153 ? 12.614 8.876 11.600 1.00 91.12 153 ILE A CA 1
ATOM 1191 C C . ILE A 1 153 ? 12.214 9.254 13.028 1.00 91.12 153 ILE A C 1
ATOM 1193 O O . ILE A 1 153 ? 11.119 9.746 13.289 1.00 91.12 153 ILE A O 1
ATOM 1197 N N . GLU A 1 154 ? 13.160 9.121 13.954 1.00 89.12 154 GLU A N 1
ATOM 1198 C CA . GLU A 1 154 ? 13.057 9.774 15.255 1.00 89.12 154 GLU A CA 1
ATOM 1199 C C . GLU A 1 154 ? 13.500 11.241 15.138 1.00 89.12 154 GLU A C 1
ATOM 1201 O O . GLU A 1 154 ? 14.639 11.537 14.767 1.00 89.12 154 GLU A O 1
ATOM 1206 N N . GLY A 1 155 ? 12.615 12.170 15.504 1.00 88.25 155 GLY A N 1
ATOM 1207 C CA . GLY A 1 155 ? 12.902 13.606 15.512 1.00 88.25 155 GLY A CA 1
ATOM 1208 C C . GLY A 1 155 ? 12.570 14.317 14.198 1.00 88.25 155 GLY A C 1
ATOM 1209 O O . GLY A 1 155 ? 11.859 13.798 13.347 1.00 88.25 155 GLY A O 1
ATOM 1210 N N . ALA A 1 156 ? 13.046 15.557 14.058 1.00 88.31 156 ALA A N 1
ATOM 1211 C CA . ALA A 1 156 ? 12.703 16.394 12.913 1.00 88.31 156 ALA A CA 1
ATOM 1212 C C . ALA A 1 156 ? 13.512 16.011 11.656 1.00 88.31 156 ALA A C 1
ATOM 1214 O O . ALA A 1 156 ? 14.727 15.788 11.757 1.00 88.31 156 ALA A O 1
ATOM 1215 N N . PRO A 1 157 ? 12.885 15.987 10.466 1.00 90.56 157 PRO A N 1
ATOM 1216 C CA . PRO A 1 157 ? 13.601 15.796 9.213 1.00 90.56 157 PRO A CA 1
ATOM 1217 C C . PRO A 1 157 ? 14.555 16.969 8.939 1.00 90.56 157 PRO A C 1
ATOM 1219 O O . PRO A 1 157 ? 14.356 18.078 9.441 1.00 90.56 157 PRO A O 1
ATOM 1222 N N . PRO A 1 158 ? 15.620 16.751 8.148 1.00 90.69 158 PRO A N 1
ATOM 1223 C CA . PRO A 1 158 ? 16.526 17.829 7.782 1.00 90.69 158 PRO A CA 1
ATOM 1224 C C . PRO A 1 158 ? 15.790 18.915 6.969 1.00 90.69 158 PRO A C 1
ATOM 1226 O O . PRO A 1 158 ? 14.996 18.563 6.093 1.00 90.69 158 PRO A O 1
ATOM 1229 N N . PRO A 1 159 ? 16.120 20.213 7.154 1.00 92.75 159 PRO A N 1
ATOM 1230 C CA . PRO A 1 159 ? 15.469 21.327 6.446 1.00 92.75 159 PRO A CA 1
ATOM 1231 C C . PRO A 1 159 ? 15.510 21.214 4.917 1.00 92.75 159 PRO A C 1
ATOM 1233 O O . PRO A 1 159 ? 14.663 21.734 4.203 1.00 92.75 159 PRO A O 1
ATOM 1236 N N . THR A 1 160 ? 16.490 20.482 4.383 1.00 94.69 160 THR A N 1
ATOM 1237 C CA . THR A 1 160 ? 16.607 20.205 2.945 1.00 94.69 160 THR A CA 1
ATOM 1238 C C . THR A 1 160 ? 15.419 19.435 2.362 1.00 94.69 160 THR A C 1
ATOM 1240 O O . THR A 1 160 ? 15.303 19.365 1.142 1.00 94.69 160 THR A O 1
ATOM 1243 N N . LEU A 1 161 ? 14.571 18.834 3.202 1.00 94.25 161 LEU A N 1
ATOM 1244 C CA . LEU A 1 161 ? 13.398 18.059 2.794 1.00 94.25 161 LEU A CA 1
ATOM 1245 C C . LEU A 1 161 ? 12.077 18.812 2.987 1.00 94.25 161 LEU A C 1
ATOM 1247 O O . LEU A 1 161 ? 11.042 18.260 2.633 1.00 94.25 161 LEU A O 1
ATOM 1251 N N . GLU A 1 162 ? 12.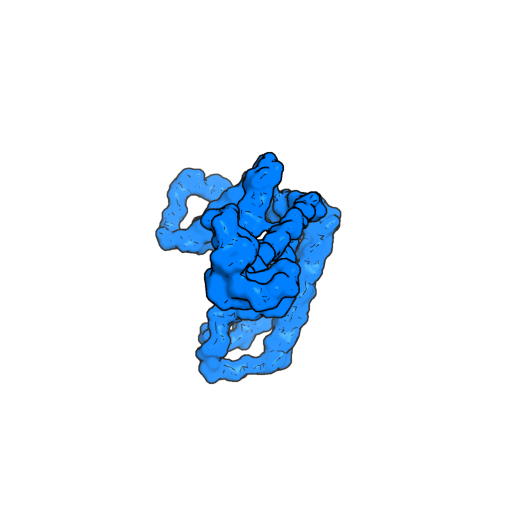087 20.055 3.479 1.00 92.62 162 GLU A N 1
ATOM 1252 C CA . GLU A 1 162 ? 10.865 20.849 3.710 1.00 92.62 162 GLU A CA 1
ATOM 1253 C C . GLU A 1 162 ? 9.982 20.915 2.456 1.00 92.62 162 GLU A C 1
ATOM 1255 O O . GLU A 1 162 ? 8.817 20.537 2.500 1.00 92.62 162 GLU A O 1
ATOM 1260 N N . ALA A 1 163 ? 10.562 21.250 1.300 1.00 93.31 163 ALA A N 1
ATOM 1261 C CA . ALA A 1 163 ? 9.813 21.316 0.043 1.00 93.31 163 ALA A CA 1
ATOM 1262 C C . ALA A 1 163 ? 9.229 19.959 -0.399 1.00 93.31 163 ALA A C 1
ATOM 1264 O O . ALA A 1 163 ? 8.214 19.918 -1.093 1.00 93.31 163 ALA A O 1
ATOM 1265 N N . LEU A 1 164 ? 9.878 18.843 -0.045 1.00 94.69 164 LEU A N 1
ATOM 1266 C CA . LEU A 1 164 ? 9.341 17.507 -0.308 1.00 94.69 164 LEU A CA 1
ATOM 1267 C C . LEU A 1 164 ? 8.146 17.225 0.608 1.00 94.69 164 LEU A C 1
ATOM 1269 O O . LEU A 1 164 ? 7.127 16.760 0.119 1.00 94.69 164 LEU A O 1
ATOM 1273 N N . ILE A 1 165 ? 8.269 17.537 1.899 1.00 92.94 165 ILE A N 1
ATOM 1274 C CA . ILE A 1 165 ? 7.224 17.331 2.910 1.00 92.94 165 ILE A CA 1
ATOM 1275 C C . ILE A 1 165 ? 5.974 18.147 2.567 1.00 92.94 165 ILE A C 1
ATOM 1277 O O . ILE A 1 165 ? 4.877 17.599 2.550 1.00 92.94 165 ILE A O 1
ATOM 1281 N N . GLU A 1 166 ? 6.145 19.425 2.218 1.00 92.19 166 GLU A N 1
ATOM 1282 C CA . GLU A 1 166 ? 5.041 20.328 1.859 1.00 92.19 166 GLU A CA 1
ATOM 1283 C C . GLU A 1 166 ? 4.270 19.872 0.616 1.00 92.19 166 GLU A C 1
ATOM 1285 O O . GLU A 1 166 ? 3.083 20.147 0.496 1.00 92.19 166 GLU A O 1
ATOM 1290 N N . THR A 1 167 ? 4.935 19.178 -0.312 1.00 94.12 167 THR A N 1
ATOM 1291 C CA . THR A 1 167 ? 4.330 18.730 -1.579 1.00 94.12 167 THR A CA 1
ATOM 1292 C C . THR A 1 167 ? 4.113 17.219 -1.635 1.00 94.12 167 THR A C 1
ATOM 1294 O O . THR A 1 167 ? 3.831 16.676 -2.700 1.00 94.12 167 THR A O 1
ATOM 1297 N N . ALA A 1 168 ? 4.253 16.514 -0.508 1.00 95.38 168 ALA A N 1
ATOM 1298 C CA . ALA A 1 168 ? 4.196 15.057 -0.472 1.00 95.38 168 ALA A CA 1
ATOM 1299 C C . ALA A 1 168 ? 2.828 14.528 -0.922 1.00 95.38 168 ALA A C 1
ATOM 1301 O O . ALA A 1 168 ? 2.772 13.679 -1.809 1.00 95.38 168 ALA A O 1
ATOM 1302 N N . ALA A 1 169 ? 1.735 15.066 -0.370 1.00 93.38 169 ALA A N 1
ATOM 1303 C CA . ALA A 1 169 ? 0.377 14.635 -0.705 1.00 93.38 169 ALA A CA 1
ATOM 1304 C C . ALA A 1 169 ? 0.029 14.835 -2.188 1.00 93.38 169 ALA A C 1
ATOM 1306 O O . ALA A 1 169 ? -0.637 13.980 -2.764 1.00 93.38 169 ALA A O 1
ATOM 1307 N N . ASP A 1 170 ? 0.538 15.900 -2.814 1.00 93.56 170 ASP A N 1
ATOM 1308 C CA . ASP A 1 170 ? 0.334 16.165 -4.243 1.00 93.56 170 ASP A CA 1
ATOM 1309 C C . ASP A 1 170 ? 1.177 15.239 -5.133 1.00 93.56 170 ASP A C 1
ATOM 1311 O O . ASP A 1 170 ? 0.765 14.891 -6.233 1.00 93.56 170 ASP A O 1
ATOM 1315 N N . ARG A 1 171 ? 2.360 14.816 -4.667 1.00 96.62 171 ARG A N 1
ATOM 1316 C CA . ARG A 1 171 ? 3.279 13.952 -5.433 1.00 96.62 171 ARG A CA 1
ATOM 1317 C C . ARG A 1 171 ? 2.964 12.465 -5.325 1.00 96.62 171 ARG A C 1
ATOM 1319 O O . ARG A 1 171 ? 3.313 11.707 -6.227 1.00 96.62 171 ARG A O 1
ATOM 1326 N N . ILE A 1 172 ? 2.365 12.030 -4.214 1.00 97.69 172 ILE A N 1
ATOM 1327 C CA . ILE A 1 172 ? 2.038 10.619 -3.974 1.00 97.69 172 ILE A CA 1
ATOM 1328 C C . ILE A 1 172 ? 1.187 10.021 -5.112 1.00 97.69 172 ILE A C 1
ATOM 1330 O O . ILE A 1 172 ? 1.587 8.964 -5.603 1.00 97.69 172 ILE A O 1
ATOM 1334 N N . PRO A 1 173 ? 0.067 10.637 -5.555 1.00 96.62 173 PRO A N 1
ATOM 1335 C CA . PRO A 1 173 ? -0.739 10.099 -6.650 1.00 96.62 173 PRO A CA 1
ATOM 1336 C C . PRO A 1 173 ? 0.088 9.855 -7.913 1.00 96.62 173 PRO A C 1
ATOM 1338 O O . PRO A 1 173 ? 0.149 8.720 -8.385 1.00 96.62 173 PRO A O 1
ATOM 1341 N N . ASP A 1 174 ? 0.813 10.880 -8.370 1.00 96.50 174 ASP A N 1
ATOM 1342 C CA . ASP A 1 174 ? 1.647 10.825 -9.573 1.00 96.50 174 ASP A CA 1
ATOM 1343 C C . ASP A 1 174 ? 2.693 9.707 -9.485 1.00 96.50 174 ASP A C 1
ATOM 1345 O O . ASP A 1 174 ? 2.892 8.936 -10.422 1.00 96.50 174 ASP A O 1
ATOM 1349 N N . TRP A 1 175 ? 3.370 9.572 -8.341 1.00 98.12 175 TRP A N 1
ATOM 1350 C CA . TRP A 1 175 ? 4.379 8.530 -8.156 1.00 98.12 175 TRP A CA 1
ATOM 1351 C C . TRP A 1 175 ? 3.795 7.121 -8.137 1.00 98.12 175 TRP A C 1
ATOM 1353 O O . TRP A 1 175 ? 4.413 6.199 -8.678 1.00 98.12 175 TRP A O 1
ATOM 1363 N N . VAL A 1 176 ? 2.621 6.932 -7.535 1.00 98.31 176 VAL A N 1
ATOM 1364 C CA . VAL A 1 176 ? 1.938 5.632 -7.540 1.00 98.31 176 VAL A CA 1
ATOM 1365 C C . VAL A 1 176 ? 1.476 5.282 -8.957 1.00 98.31 176 VAL A C 1
ATOM 1367 O O . VAL A 1 176 ? 1.660 4.139 -9.376 1.00 98.31 176 VAL A O 1
ATOM 1370 N N . GLU A 1 177 ? 0.953 6.242 -9.719 1.00 97.06 177 GLU A N 1
ATOM 1371 C CA . GLU A 1 177 ? 0.564 6.048 -11.122 1.00 97.06 177 GLU A CA 1
ATOM 1372 C C . GLU A 1 177 ? 1.769 5.700 -12.010 1.00 97.06 177 GLU A C 1
ATOM 1374 O O . GLU A 1 177 ? 1.735 4.693 -12.719 1.00 97.06 177 GLU A O 1
ATOM 1379 N N . ILE A 1 178 ? 2.883 6.431 -11.888 1.00 96.94 178 ILE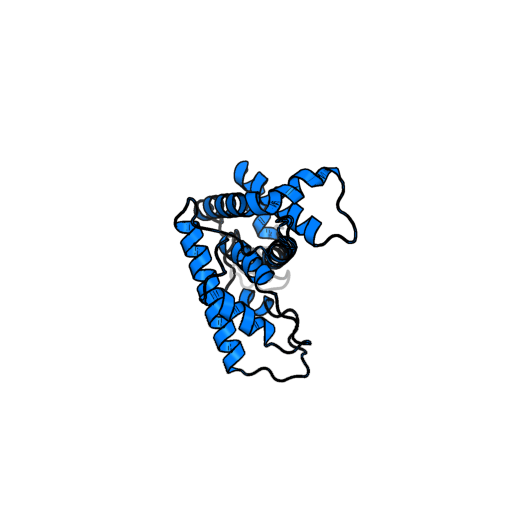 A N 1
ATOM 1380 C CA . ILE A 1 178 ? 4.131 6.133 -12.612 1.00 96.94 178 ILE A CA 1
ATOM 1381 C C . ILE A 1 178 ? 4.612 4.704 -12.315 1.00 96.94 178 ILE A C 1
ATOM 1383 O O . ILE A 1 178 ? 4.975 3.953 -13.227 1.00 96.94 178 ILE A O 1
ATOM 1387 N N . LEU A 1 179 ? 4.616 4.293 -11.041 1.00 97.81 179 LEU A N 1
ATOM 1388 C CA . LEU A 1 179 ? 5.023 2.937 -10.669 1.00 97.81 179 LEU A CA 1
ATOM 1389 C C . LEU A 1 179 ? 4.035 1.877 -11.154 1.00 97.81 179 LEU A C 1
ATOM 1391 O O . LEU A 1 179 ? 4.467 0.791 -11.549 1.00 97.81 179 LEU A O 1
ATOM 1395 N N . HIS A 1 180 ? 2.735 2.170 -11.143 1.00 97.38 180 HIS A N 1
ATOM 1396 C CA . HIS A 1 180 ? 1.714 1.294 -11.702 1.00 97.38 180 HIS A CA 1
ATOM 1397 C C . HIS A 1 180 ? 1.932 1.076 -13.205 1.00 97.38 180 HIS A C 1
ATOM 1399 O O . HIS A 1 180 ? 1.946 -0.070 -13.662 1.00 97.38 180 HIS A O 1
ATOM 1405 N N . ASP A 1 181 ? 2.163 2.140 -13.968 1.00 95.88 181 ASP A N 1
ATOM 1406 C CA . ASP A 1 181 ? 2.370 2.070 -15.414 1.00 95.88 181 ASP A CA 1
ATOM 1407 C C . ASP A 1 181 ? 3.649 1.310 -15.764 1.00 95.88 181 ASP A C 1
ATOM 1409 O O . ASP A 1 181 ? 3.631 0.383 -16.588 1.00 95.88 181 ASP A O 1
ATOM 1413 N N . TRP A 1 182 ? 4.740 1.605 -15.050 1.00 96.94 182 TRP A N 1
ATOM 1414 C CA . TRP A 1 182 ? 5.971 0.825 -15.139 1.00 96.94 182 TRP A CA 1
ATOM 1415 C C . TRP A 1 182 ? 5.712 -0.655 -14.834 1.00 96.94 182 TRP A C 1
ATOM 1417 O O . TRP A 1 182 ? 6.137 -1.536 -15.585 1.00 96.94 182 TRP A O 1
ATOM 1427 N N . ARG A 1 183 ? 4.959 -0.954 -13.771 1.00 95.12 183 ARG A N 1
ATOM 1428 C CA . ARG A 1 183 ? 4.608 -2.317 -13.360 1.00 95.12 183 ARG A CA 1
ATOM 1429 C C . ARG A 1 183 ? 3.776 -3.039 -14.423 1.00 95.12 183 ARG A C 1
ATOM 1431 O O . ARG A 1 183 ? 4.009 -4.226 -14.658 1.00 95.12 183 ARG A O 1
ATOM 1438 N N . MET A 1 184 ? 2.841 -2.358 -15.086 1.00 94.12 184 MET A N 1
ATOM 1439 C CA . MET A 1 184 ? 2.032 -2.936 -16.168 1.00 94.12 184 MET A CA 1
ATOM 1440 C C . MET A 1 184 ? 2.877 -3.276 -17.405 1.00 94.12 184 MET A C 1
ATOM 1442 O O . MET A 1 184 ? 2.601 -4.270 -18.088 1.00 94.12 184 MET A O 1
ATOM 1446 N N . ALA A 1 185 ? 3.926 -2.496 -17.676 1.00 92.62 185 ALA A N 1
ATOM 1447 C CA . ALA A 1 185 ? 4.897 -2.773 -18.733 1.00 92.62 185 ALA A CA 1
ATOM 1448 C C . ALA A 1 185 ? 5.945 -3.830 -18.325 1.00 92.62 185 ALA A C 1
ATOM 1450 O O . ALA A 1 185 ? 6.457 -4.571 -19.174 1.00 92.62 185 ALA A O 1
ATOM 1451 N N . TYR A 1 186 ? 6.252 -3.932 -17.030 1.00 89.19 186 TYR A N 1
ATOM 1452 C CA . TYR A 1 186 ? 7.278 -4.816 -16.492 1.00 89.19 186 TYR A CA 1
ATOM 1453 C C . TYR A 1 186 ? 6.872 -6.294 -16.563 1.00 89.19 186 TYR A C 1
ATOM 1455 O O . TYR A 1 186 ? 5.913 -6.762 -15.945 1.00 89.19 186 TYR A O 1
ATOM 1463 N N . ARG A 1 187 ? 7.671 -7.078 -17.291 1.00 79.12 187 ARG A N 1
ATOM 1464 C CA . ARG A 1 187 ? 7.580 -8.541 -17.320 1.00 79.12 187 ARG A CA 1
ATOM 1465 C C . ARG A 1 187 ? 8.707 -9.114 -16.460 1.00 79.12 187 ARG A C 1
ATOM 1467 O O . ARG A 1 187 ? 9.852 -9.101 -16.918 1.00 79.12 187 ARG A O 1
ATOM 1474 N N . PRO A 1 188 ? 8.428 -9.637 -15.251 1.00 69.88 188 PRO A N 1
ATOM 1475 C CA . PRO A 1 188 ? 9.461 -10.303 -14.476 1.00 69.88 188 PRO A CA 1
ATOM 1476 C C . PRO A 1 188 ? 9.987 -11.498 -15.272 1.00 69.88 188 PRO A C 1
ATOM 1478 O O . PRO A 1 188 ? 9.222 -12.365 -15.702 1.00 69.88 188 PRO A O 1
ATOM 1481 N N . VAL A 1 189 ? 11.303 -11.542 -15.485 1.00 64.44 189 VAL A N 1
ATOM 1482 C CA . VAL A 1 189 ? 11.951 -12.751 -15.994 1.00 64.44 189 VAL A CA 1
ATOM 1483 C C . VAL A 1 189 ? 11.808 -13.799 -14.892 1.00 64.44 189 VAL A C 1
ATOM 1485 O O . VAL A 1 189 ? 12.247 -13.531 -13.771 1.00 64.44 189 VAL A O 1
ATOM 1488 N N . PRO A 1 190 ? 11.202 -14.972 -15.153 1.00 58.78 190 PRO A N 1
ATOM 1489 C CA . PRO A 1 190 ? 11.112 -16.015 -14.147 1.00 58.78 190 PRO A CA 1
ATOM 1490 C C . PRO A 1 190 ? 12.526 -16.356 -13.687 1.00 58.78 190 PRO A C 1
ATOM 1492 O O . PRO A 1 190 ? 13.336 -16.854 -14.475 1.00 58.78 190 PRO A O 1
ATOM 1495 N N . VAL A 1 191 ? 12.839 -16.068 -12.424 1.00 56.66 191 VAL A N 1
ATOM 1496 C CA . VAL A 1 191 ? 14.077 -16.542 -11.814 1.00 56.66 191 VAL A CA 1
ATOM 1497 C C . VAL A 1 191 ? 13.948 -18.058 -11.798 1.00 56.66 191 VAL A C 1
ATOM 1499 O O . VAL A 1 191 ? 13.154 -18.611 -11.037 1.00 56.66 191 VAL A O 1
ATOM 1502 N N . GLN A 1 192 ? 14.648 -18.744 -12.705 1.00 49.56 192 GLN A N 1
ATOM 1503 C CA . GLN A 1 192 ? 14.699 -20.199 -12.664 1.00 49.56 192 GLN A CA 1
ATOM 1504 C C . GLN A 1 192 ? 15.219 -20.571 -11.280 1.00 49.56 192 GLN A C 1
ATOM 1506 O O . GLN A 1 192 ? 16.309 -20.139 -10.898 1.00 49.56 192 GLN A O 1
ATOM 1511 N N . ALA A 1 193 ? 14.421 -21.324 -10.518 1.00 48.94 193 ALA A N 1
ATOM 1512 C CA . ALA A 1 193 ? 14.867 -21.838 -9.234 1.00 48.94 193 ALA A CA 1
ATOM 1513 C C . ALA A 1 193 ? 16.239 -22.495 -9.454 1.00 48.94 193 ALA A C 1
ATOM 1515 O O . ALA A 1 193 ? 16.379 -23.257 -10.420 1.00 48.94 193 ALA A O 1
ATOM 1516 N N . PRO A 1 194 ? 17.259 -22.188 -8.631 1.00 55.28 194 PRO A N 1
ATOM 1517 C CA . PRO A 1 194 ? 18.570 -22.786 -8.803 1.00 55.28 194 PRO A CA 1
ATOM 1518 C C . PRO A 1 194 ? 18.380 -24.297 -8.831 1.00 55.28 194 PRO A C 1
ATOM 1520 O O . PRO A 1 194 ? 17.826 -24.872 -7.890 1.00 55.28 194 PRO A O 1
ATOM 1523 N N . VAL A 1 195 ? 18.776 -24.931 -9.939 1.00 60.75 195 VAL A N 1
ATOM 1524 C CA . VAL A 1 195 ? 18.683 -26.382 -10.082 1.00 60.75 195 VAL A CA 1
ATOM 1525 C C . VAL A 1 195 ? 19.426 -26.970 -8.891 1.00 60.75 195 VAL A C 1
ATOM 1527 O O . VAL A 1 195 ? 20.645 -26.815 -8.776 1.00 60.75 195 VAL A O 1
ATOM 1530 N N . ARG A 1 196 ? 18.694 -27.609 -7.971 1.00 60.06 196 ARG A N 1
ATOM 1531 C CA . ARG A 1 196 ? 19.306 -28.431 -6.930 1.00 60.06 196 ARG A CA 1
ATOM 1532 C C . ARG A 1 196 ? 19.965 -29.594 -7.648 1.00 60.06 196 ARG A C 1
ATOM 1534 O O . ARG A 1 196 ? 19.333 -30.597 -7.953 1.00 60.06 196 ARG A O 1
ATOM 1541 N N . VAL A 1 197 ? 21.238 -29.424 -7.978 1.00 67.50 197 VAL A N 1
ATOM 1542 C CA . VAL A 1 197 ? 22.073 -30.538 -8.390 1.00 67.50 197 VAL A CA 1
ATOM 1543 C C . VAL A 1 197 ? 22.369 -31.298 -7.109 1.00 67.50 197 VAL A C 1
ATOM 1545 O O . VAL A 1 197 ? 23.162 -30.835 -6.285 1.00 67.50 197 VAL A O 1
ATOM 1548 N N . ASP A 1 198 ? 21.703 -32.434 -6.913 1.00 73.44 198 ASP A N 1
ATOM 1549 C CA . ASP A 1 198 ? 22.082 -33.369 -5.862 1.00 73.44 198 ASP A CA 1
ATOM 1550 C C . ASP A 1 198 ? 23.560 -33.703 -6.065 1.00 73.44 198 ASP A C 1
ATOM 1552 O O . ASP A 1 198 ? 23.961 -34.309 -7.065 1.00 73.44 198 ASP A O 1
ATOM 1556 N N . LYS A 1 199 ? 24.407 -33.221 -5.150 1.00 75.62 199 LYS A N 1
ATOM 1557 C CA . LYS A 1 199 ? 25.842 -33.488 -5.202 1.00 75.62 199 LYS A CA 1
ATOM 1558 C C . LYS A 1 199 ? 26.023 -34.984 -5.010 1.00 75.62 199 LYS A C 1
ATOM 1560 O O . LYS A 1 199 ? 25.929 -35.475 -3.889 1.00 75.62 199 LYS A O 1
ATOM 1565 N N . VAL A 1 200 ? 26.285 -35.697 -6.102 1.00 81.00 200 VAL A N 1
ATOM 1566 C CA . VAL A 1 200 ? 26.523 -37.135 -6.037 1.00 81.00 200 VAL A CA 1
ATOM 1567 C C . VAL A 1 200 ? 27.752 -37.384 -5.163 1.00 81.00 200 VAL A C 1
ATOM 1569 O O . VAL A 1 200 ? 28.838 -36.840 -5.398 1.00 81.00 200 VAL A O 1
ATOM 1572 N N . GLY A 1 201 ? 27.583 -38.162 -4.098 1.00 84.19 201 GLY A N 1
ATOM 1573 C CA . GLY A 1 201 ? 28.663 -38.458 -3.179 1.00 84.19 201 GLY A CA 1
ATOM 1574 C C . GLY A 1 201 ? 29.756 -39.247 -3.890 1.00 84.19 201 GLY A C 1
ATOM 1575 O O . GLY A 1 201 ? 29.503 -40.139 -4.700 1.00 84.19 201 GLY A O 1
ATOM 1576 N N . ARG A 1 202 ? 31.022 -38.981 -3.549 1.00 86.25 202 ARG A N 1
ATOM 1577 C CA . ARG A 1 202 ? 32.191 -39.644 -4.158 1.00 86.25 202 ARG A CA 1
ATOM 1578 C C . ARG A 1 202 ? 32.110 -41.188 -4.105 1.00 86.25 202 ARG A C 1
ATOM 1580 O O . ARG A 1 202 ? 32.714 -41.873 -4.933 1.00 86.25 202 ARG A O 1
ATOM 1587 N N . ASN A 1 203 ? 31.377 -41.750 -3.142 1.00 90.50 203 ASN A N 1
ATOM 1588 C CA . ASN A 1 203 ? 31.186 -43.193 -2.968 1.00 90.50 203 ASN A CA 1
ATOM 1589 C C . ASN A 1 203 ? 29.833 -43.735 -3.463 1.00 90.50 203 ASN A C 1
ATOM 1591 O O . ASN A 1 203 ? 29.672 -44.958 -3.432 1.00 90.50 203 ASN A O 1
ATOM 1595 N N . ASP A 1 204 ? 28.915 -42.883 -3.914 1.00 90.88 204 ASP A N 1
ATOM 1596 C CA . ASP A 1 204 ? 27.567 -43.279 -4.332 1.00 90.88 204 ASP A CA 1
ATOM 1597 C C . ASP A 1 204 ? 27.590 -43.983 -5.696 1.00 90.88 204 ASP A C 1
ATOM 1599 O O . ASP A 1 204 ? 28.575 -43.852 -6.439 1.00 90.88 204 ASP A O 1
ATOM 1603 N N . PRO A 1 205 ? 26.546 -44.761 -6.046 1.00 90.88 205 PRO A N 1
ATOM 1604 C CA . PRO A 1 205 ? 26.394 -45.316 -7.386 1.00 90.88 205 PRO A CA 1
ATOM 1605 C C . PRO A 1 205 ? 26.486 -44.221 -8.453 1.00 90.88 205 PRO A C 1
ATOM 1607 O O . PRO A 1 205 ? 25.876 -43.162 -8.345 1.00 90.88 205 PRO A O 1
ATOM 1610 N N . CYS A 1 206 ? 27.282 -44.468 -9.489 1.00 89.50 206 CYS A N 1
ATOM 1611 C CA . CYS A 1 206 ? 27.518 -43.492 -10.539 1.00 89.50 206 CYS A CA 1
ATOM 1612 C C . CYS A 1 206 ? 26.248 -43.308 -11.391 1.00 89.50 206 CYS A C 1
ATOM 1614 O O . CYS A 1 206 ? 25.725 -44.305 -11.899 1.00 89.50 206 CYS A O 1
ATOM 1616 N N . PRO A 1 207 ? 25.797 -42.063 -11.639 1.00 87.81 207 PRO A N 1
ATOM 1617 C CA . PRO A 1 207 ? 24.530 -41.795 -12.321 1.00 87.81 207 PRO A CA 1
ATOM 1618 C C . PRO A 1 207 ? 24.539 -42.180 -13.810 1.00 87.81 207 PRO A C 1
ATOM 1620 O O . PRO A 1 207 ? 23.494 -42.197 -14.444 1.00 87.81 207 PRO A O 1
ATOM 1623 N N . CYS A 1 208 ? 25.692 -42.557 -14.377 1.00 88.88 208 CYS A N 1
ATOM 1624 C CA . CYS A 1 208 ? 25.803 -43.060 -15.752 1.00 88.88 208 CYS A CA 1
ATOM 1625 C C . CYS A 1 208 ? 25.309 -44.509 -15.945 1.00 88.88 208 CYS A C 1
ATOM 1627 O O . CYS A 1 208 ? 25.444 -45.053 -17.037 1.00 88.88 208 CYS A O 1
ATOM 1629 N N . GLY A 1 209 ? 24.814 -45.170 -14.890 1.00 83.81 209 GLY A N 1
ATOM 1630 C CA . GLY A 1 209 ? 24.263 -46.529 -14.976 1.00 83.81 209 GLY A CA 1
ATOM 1631 C C . GLY A 1 209 ? 25.303 -47.653 -15.035 1.00 83.81 209 GLY A C 1
ATOM 1632 O O . GLY A 1 209 ? 24.949 -48.812 -15.214 1.00 83.81 209 GLY A O 1
ATOM 1633 N N . SER A 1 210 ? 26.591 -47.356 -14.838 1.00 90.38 210 SER A N 1
ATOM 1634 C CA . SER A 1 210 ? 27.671 -48.357 -14.915 1.00 90.38 210 SER A CA 1
ATOM 1635 C C . SER A 1 210 ? 27.716 -49.361 -13.753 1.00 90.38 210 SER A C 1
ATOM 1637 O O . SER A 1 210 ? 28.534 -50.281 -13.772 1.00 90.38 210 SER A O 1
ATOM 1639 N N . GLY A 1 211 ? 26.926 -49.141 -12.696 1.00 87.50 211 GLY A N 1
ATOM 1640 C CA . GLY A 1 211 ? 26.964 -49.923 -11.453 1.00 87.50 211 GLY A CA 1
ATOM 1641 C C . GLY A 1 211 ? 28.202 -49.681 -10.572 1.00 87.50 211 GLY A C 1
ATOM 1642 O O . GLY A 1 211 ? 28.333 -50.285 -9.509 1.00 87.50 211 GLY A O 1
ATOM 1643 N N . LYS A 1 212 ? 29.128 -48.798 -10.974 1.00 91.38 212 LYS A N 1
ATOM 1644 C CA . LYS A 1 212 ? 30.350 -48.463 -10.215 1.00 91.38 212 LYS A CA 1
ATOM 1645 C C . LYS A 1 212 ? 30.116 -47.272 -9.280 1.00 91.38 212 LYS A C 1
ATOM 1647 O O . LYS A 1 212 ? 29.248 -46.447 -9.535 1.00 91.38 212 LYS A O 1
ATOM 1652 N N . LYS A 1 213 ? 30.938 -47.128 -8.230 1.00 89.81 213 LYS A N 1
ATOM 1653 C CA . LYS A 1 213 ? 30.966 -45.906 -7.394 1.00 89.81 213 LYS A CA 1
ATOM 1654 C C . LYS A 1 213 ? 31.442 -44.700 -8.213 1.00 89.81 213 LYS A C 1
ATOM 1656 O O . LYS A 1 213 ? 32.367 -44.865 -9.010 1.00 89.81 213 LYS A O 1
ATOM 1661 N N . PHE A 1 214 ? 30.904 -43.502 -7.969 1.00 91.50 214 PHE A N 1
ATOM 1662 C CA . PHE A 1 214 ? 31.205 -42.282 -8.733 1.00 91.50 214 PHE A CA 1
ATOM 1663 C C . PHE A 1 214 ? 32.714 -42.020 -8.892 1.00 91.50 214 PHE A C 1
ATOM 1665 O O . PHE A 1 214 ? 33.196 -41.869 -10.014 1.00 91.50 214 PHE A O 1
ATOM 1672 N N . LYS A 1 215 ? 33.501 -42.116 -7.808 1.00 90.69 215 LYS A N 1
ATOM 1673 C CA . LYS A 1 215 ? 34.975 -41.961 -7.836 1.00 90.69 215 LYS A CA 1
ATOM 1674 C C . LYS A 1 215 ? 35.745 -42.960 -8.691 1.00 90.69 215 LYS A C 1
ATOM 1676 O O . LYS A 1 215 ? 36.937 -42.784 -8.898 1.00 90.69 215 LYS A O 1
ATOM 1681 N N . LYS A 1 216 ? 35.111 -44.070 -9.066 1.00 92.19 216 LYS A N 1
ATOM 1682 C CA . LYS A 1 216 ? 35.692 -45.125 -9.905 1.00 92.19 216 LYS A CA 1
ATOM 1683 C C . LYS A 1 216 ? 35.084 -45.126 -11.314 1.00 92.19 216 LYS A C 1
ATOM 1685 O O . LYS A 1 216 ? 35.248 -46.103 -12.043 1.00 92.19 216 LYS A O 1
ATOM 1690 N N . CYS A 1 217 ? 34.345 -44.080 -11.674 1.00 92.50 217 CYS A N 1
ATOM 1691 C CA . CYS A 1 217 ? 33.711 -43.928 -12.974 1.00 92.50 217 CYS A CA 1
ATOM 1692 C C . CYS A 1 217 ? 33.792 -42.461 -13.419 1.00 92.50 217 CYS A C 1
ATOM 1694 O O . CYS A 1 217 ? 34.888 -41.983 -13.691 1.00 92.50 217 CYS A O 1
ATOM 1696 N N . CYS A 1 218 ? 32.672 -41.732 -13.460 1.00 88.31 218 CYS A N 1
ATOM 1697 C CA . CYS A 1 218 ? 32.636 -40.354 -13.958 1.00 88.31 218 CYS A CA 1
ATOM 1698 C C . CYS A 1 218 ? 33.465 -39.371 -13.112 1.00 88.31 218 CYS A C 1
ATOM 1700 O O . CYS A 1 218 ? 33.881 -38.345 -13.629 1.00 88.31 218 CYS A O 1
ATOM 1702 N N . GLY A 1 219 ? 33.762 -39.695 -11.850 1.00 85.00 219 GLY A N 1
ATOM 1703 C CA . GLY A 1 219 ? 34.618 -38.891 -10.973 1.00 85.00 219 GLY A CA 1
ATOM 1704 C C . GLY A 1 219 ? 36.120 -39.199 -11.058 1.00 85.00 219 GLY A C 1
ATOM 1705 O O . GLY A 1 219 ? 36.833 -38.860 -10.119 1.00 85.00 219 GLY A O 1
ATOM 1706 N N . ILE A 1 220 ? 36.597 -39.905 -12.096 1.00 80.75 220 ILE A N 1
ATOM 1707 C CA . ILE A 1 220 ? 38.038 -40.168 -12.321 1.00 80.75 220 ILE A CA 1
ATOM 1708 C C . ILE A 1 220 ? 38.726 -38.996 -13.049 1.00 80.75 220 ILE A C 1
ATOM 1710 O O . ILE A 1 220 ? 39.936 -38.839 -12.923 1.00 80.75 220 ILE A O 1
ATOM 1714 N N . ALA A 1 221 ? 37.969 -38.168 -13.777 1.00 59.94 221 ALA A N 1
ATOM 1715 C CA . ALA A 1 221 ? 38.485 -37.045 -14.567 1.00 59.94 221 ALA A CA 1
ATOM 1716 C C . ALA A 1 221 ? 37.970 -35.679 -14.070 1.00 59.94 221 ALA A C 1
ATOM 1718 O O . ALA A 1 221 ? 37.631 -34.819 -14.880 1.00 59.94 221 ALA A O 1
ATOM 1719 N N . ALA A 1 222 ? 37.873 -35.513 -12.749 1.00 47.44 222 ALA A N 1
ATOM 1720 C CA . ALA A 1 222 ? 37.578 -34.241 -12.091 1.00 47.44 222 ALA A CA 1
ATOM 1721 C C . ALA A 1 222 ? 38.749 -33.839 -11.192 1.00 47.44 222 ALA A C 1
ATOM 1723 O O . ALA A 1 222 ? 39.283 -34.745 -10.507 1.00 47.44 222 ALA A O 1
#